Protein AF-A0A2E3W201-F1 (afdb_monomer)

Nearest PDB structures (foldseek):
  3zpm-assembly1_A  TM=4.489E-01  e=3.451E+00  Equus caballus

Foldseek 3Di:
DDDDDDPPPPPPPPPQDWDKDKDWDDKDKDADPPDQWWGIWMKTKIWMWTQTPVRFIWIWIKMKIKTFTPWLVCLLVDFDWFKFAAADWFWWDDPNDIDIHQPDWDQDQNDIGRRHHNDIDTPDNDPPRGDPQDPVGGQFQWWDFLDPPDPDPVRIDTCVVDRHPHRMTIDMDIPDTWDWDQDVVRNGIGIDDDHPPDGDDDD

Mean predicted aligned error: 10.44 Å

Radius of gyration: 22.63 Å; Cα contacts (8 Å, |Δi|>4): 389; chains: 1; bounding box: 80×33×63 Å

Secondary structure (DSSP, 8-state):
------------------EEEEEEEEEEEE--SS-SSEEEEEEEEEEEEEE-TTS-EEEEEEEEEEEEESSGGGGGG---B-EEEEE--EEEEETTEEEEE---EEEETTEEEESEEEEEEE--SSSS-BTT--TT-TTTT-EEESSTT---GGGEEETTT---SSSEEEEEE-PPPBEEEEEGGGTEEEEE-----------

Sequence (203 aa):
MKIILLATALASTYSLAGSVTSKLIKSESFKPTESEKLKEFKIKVSDYRVNLSDGKFNLGTKMHAIYETTSPEYLRDFVIVQYIKGCRFQYIEKHGQGLIAEGIVREFFDEIVPFKHTEWVIDSVDADPVYNSHEQDRHGLYRWNTVKDSTHHSTENYFYEETPPHNQLYIRDMPSTAFYEHYPELNGFYSSNTSLKNLRHVF

Structure (mmCIF, N/CA/C/O backbone):
data_AF-A0A2E3W201-F1
#
_entry.id   AF-A0A2E3W201-F1
#
loop_
_atom_site.group_PDB
_atom_site.id
_atom_site.type_symbol
_atom_site.label_atom_id
_atom_site.label_alt_id
_atom_site.label_comp_id
_atom_site.label_asym_id
_atom_site.label_entity_id
_atom_site.label_seq_id
_atom_site.pdbx_PDB_ins_code
_atom_site.Cartn_x
_atom_site.Cartn_y
_atom_site.Cartn_z
_atom_site.occupancy
_atom_site.B_iso_or_equiv
_atom_site.auth_seq_id
_atom_site.auth_comp_id
_atom_site.auth_asym_id
_atom_site.auth_atom_id
_atom_site.pdbx_PDB_model_num
ATOM 1 N N . MET A 1 1 ? 59.005 -17.635 30.766 1.00 42.12 1 MET A N 1
ATOM 2 C CA . MET A 1 1 ? 57.897 -16.664 30.878 1.00 42.12 1 MET A CA 1
ATOM 3 C C . MET A 1 1 ? 57.480 -16.281 29.461 1.00 42.12 1 MET A C 1
ATOM 5 O O . MET A 1 1 ? 58.260 -15.633 28.779 1.00 42.12 1 MET A O 1
ATOM 9 N N . LYS A 1 2 ? 56.357 -16.807 28.955 1.00 34.66 2 LYS A N 1
ATOM 10 C CA . LYS A 1 2 ? 55.877 -16.535 27.588 1.00 34.66 2 LYS A CA 1
ATOM 11 C C . LYS A 1 2 ? 54.888 -15.373 27.651 1.00 34.66 2 LYS A C 1
ATOM 13 O O . LYS A 1 2 ? 53.850 -15.502 28.287 1.00 34.66 2 LYS A O 1
ATOM 18 N N . ILE A 1 3 ? 55.240 -14.249 27.033 1.00 37.56 3 ILE A N 1
ATOM 19 C CA . ILE A 1 3 ? 54.357 -13.091 26.880 1.00 37.56 3 ILE A CA 1
ATOM 20 C C . ILE A 1 3 ? 53.447 -13.388 25.688 1.00 37.56 3 ILE A C 1
ATOM 22 O O . ILE A 1 3 ? 53.927 -13.562 24.571 1.00 37.56 3 ILE A O 1
ATOM 26 N N . ILE A 1 4 ? 52.144 -13.495 25.938 1.00 40.03 4 ILE A N 1
ATOM 27 C CA . ILE A 1 4 ? 51.129 -13.590 24.889 1.00 40.03 4 ILE A CA 1
ATOM 28 C C . ILE A 1 4 ? 50.718 -12.154 24.561 1.00 40.03 4 ILE A C 1
ATOM 30 O O . ILE A 1 4 ? 50.071 -11.494 25.371 1.00 40.03 4 ILE A O 1
ATOM 34 N N . LEU A 1 5 ? 51.133 -11.654 23.394 1.00 35.12 5 LEU A N 1
ATOM 35 C CA . LEU A 1 5 ? 50.601 -10.413 22.836 1.00 35.12 5 LEU A CA 1
ATOM 36 C C . LEU A 1 5 ? 49.199 -10.701 22.291 1.00 35.12 5 LEU A C 1
ATOM 38 O O . LEU A 1 5 ? 49.048 -11.413 21.298 1.00 35.12 5 LEU A O 1
ATOM 42 N N . LEU A 1 6 ? 48.176 -10.145 22.936 1.00 35.53 6 LEU A N 1
ATOM 43 C CA . LEU A 1 6 ? 46.824 -10.116 22.392 1.00 35.53 6 LEU A CA 1
ATOM 44 C C . LEU A 1 6 ? 46.755 -8.966 21.377 1.00 35.53 6 LEU A C 1
ATOM 46 O O . LEU A 1 6 ? 46.635 -7.801 21.748 1.00 35.53 6 LEU A O 1
ATOM 50 N N . ALA A 1 7 ? 46.880 -9.282 20.090 1.00 39.59 7 ALA A N 1
ATOM 51 C CA . ALA A 1 7 ? 46.572 -8.330 19.033 1.00 39.59 7 ALA A CA 1
ATOM 52 C C . ALA A 1 7 ? 45.046 -8.199 18.936 1.00 39.59 7 ALA A C 1
ATOM 54 O O . ALA A 1 7 ? 44.367 -9.068 18.389 1.00 39.59 7 ALA A O 1
ATOM 55 N N . THR A 1 8 ? 44.488 -7.125 19.490 1.00 40.28 8 THR A N 1
ATOM 56 C CA . THR A 1 8 ? 43.098 -6.742 19.235 1.00 40.28 8 THR A CA 1
ATOM 57 C C . THR A 1 8 ? 42.998 -6.225 17.806 1.00 40.28 8 THR A C 1
ATOM 59 O O . THR A 1 8 ? 43.334 -5.075 17.523 1.00 40.28 8 THR A O 1
ATOM 62 N N . ALA A 1 9 ? 42.557 -7.086 16.890 1.00 39.41 9 ALA A N 1
ATOM 63 C CA . ALA A 1 9 ? 42.112 -6.655 15.577 1.00 39.41 9 ALA A CA 1
ATOM 64 C C . ALA A 1 9 ? 40.855 -5.792 15.762 1.00 39.41 9 ALA A C 1
ATOM 66 O O . ALA A 1 9 ? 39.784 -6.297 16.098 1.00 39.41 9 ALA A O 1
ATOM 67 N N . LEU A 1 10 ? 40.993 -4.481 15.564 1.00 38.78 10 LEU A N 1
ATOM 68 C CA . LEU A 1 10 ? 39.866 -3.588 15.319 1.00 38.78 10 LEU A CA 1
ATOM 69 C C . LEU A 1 10 ? 39.239 -4.010 13.986 1.00 38.78 10 LEU A C 1
ATOM 71 O O . LEU A 1 10 ? 39.643 -3.550 12.919 1.00 38.78 10 LEU A O 1
ATOM 75 N N . ALA A 1 11 ? 38.275 -4.926 14.046 1.00 37.12 11 ALA A N 1
ATOM 76 C CA . ALA A 1 11 ? 37.363 -5.159 12.943 1.00 37.12 11 ALA A CA 1
ATOM 77 C C . ALA A 1 11 ? 36.530 -3.883 12.780 1.00 37.12 11 ALA A C 1
ATOM 79 O O . ALA A 1 11 ? 35.553 -3.664 13.493 1.00 37.12 11 ALA A O 1
ATOM 80 N N . SER A 1 12 ? 36.958 -3.005 11.873 1.00 36.97 12 SER A N 1
ATOM 81 C CA . SER A 1 12 ? 36.076 -1.981 11.332 1.00 36.97 12 SER A CA 1
ATOM 82 C C . SER A 1 12 ? 34.989 -2.722 10.566 1.00 36.97 12 SER A C 1
ATOM 84 O O . SER A 1 12 ? 35.192 -3.220 9.460 1.00 36.97 12 SER A O 1
ATOM 86 N N . THR A 1 13 ? 33.828 -2.863 11.193 1.00 36.59 13 THR A N 1
ATOM 87 C CA . THR A 1 13 ? 32.606 -3.183 10.476 1.00 36.59 13 THR A CA 1
ATOM 88 C C . THR A 1 13 ? 32.342 -1.998 9.556 1.00 36.59 13 THR A C 1
ATOM 90 O O . THR A 1 13 ? 31.789 -0.980 9.962 1.00 36.59 13 THR A O 1
ATOM 93 N N . TYR A 1 14 ? 32.799 -2.089 8.308 1.00 37.75 14 TYR A N 1
ATOM 94 C CA . TYR A 1 14 ? 32.285 -1.229 7.254 1.00 37.75 14 TYR A CA 1
ATOM 95 C C . TYR A 1 14 ? 30.792 -1.531 7.163 1.00 37.75 14 TYR A C 1
ATOM 97 O O . TYR A 1 14 ? 30.384 -2.536 6.581 1.00 37.75 14 TYR A O 1
ATOM 105 N N . SER A 1 15 ? 29.964 -0.703 7.801 1.00 42.78 15 SER A N 1
ATOM 106 C CA . SER A 1 15 ? 28.547 -0.722 7.503 1.00 42.78 15 SER A CA 1
ATOM 107 C C . SER A 1 15 ? 28.417 -0.224 6.066 1.00 42.78 15 SER A C 1
ATOM 109 O O . SER A 1 15 ? 28.654 0.938 5.745 1.00 42.78 15 SER A O 1
ATOM 111 N N . LEU A 1 16 ? 28.055 -1.140 5.175 1.00 46.53 16 LEU A N 1
ATOM 112 C CA . LEU A 1 16 ? 27.543 -0.870 3.831 1.00 46.53 16 LEU A CA 1
ATOM 113 C C . LEU A 1 16 ? 26.161 -0.189 3.921 1.00 46.53 16 LEU A C 1
ATOM 115 O O . LEU A 1 16 ? 25.209 -0.574 3.248 1.00 46.53 16 LEU A O 1
ATOM 119 N N . ALA A 1 17 ? 26.000 0.786 4.816 1.00 54.00 17 ALA A N 1
ATOM 120 C CA . ALA A 1 17 ? 24.732 1.453 5.036 1.00 54.00 17 ALA A CA 1
ATOM 121 C C . ALA A 1 17 ? 24.575 2.546 3.978 1.00 54.00 17 ALA A C 1
ATOM 123 O O . ALA A 1 17 ? 24.993 3.689 4.160 1.00 54.00 17 ALA A O 1
ATOM 124 N N . GLY A 1 18 ? 23.981 2.171 2.847 1.00 68.69 18 GLY A N 1
ATOM 125 C CA . GLY A 1 18 ? 23.416 3.140 1.921 1.00 68.69 18 GLY A CA 1
ATOM 126 C C . GLY A 1 18 ? 22.416 4.067 2.624 1.00 68.69 18 GLY A C 1
ATOM 127 O O . GLY A 1 18 ? 21.826 3.705 3.643 1.00 68.69 18 GLY A O 1
ATOM 128 N N . SER A 1 19 ? 22.214 5.276 2.102 1.00 82.81 19 SER A N 1
ATOM 129 C CA . SER A 1 19 ? 21.241 6.226 2.658 1.00 82.81 19 SER A CA 1
ATOM 130 C C . SER A 1 19 ? 19.969 6.258 1.821 1.00 82.81 19 SER A C 1
ATOM 132 O O . SER A 1 19 ? 20.024 6.173 0.596 1.00 82.81 19 SER A O 1
ATOM 134 N N . VAL A 1 20 ? 18.816 6.414 2.470 1.00 84.62 20 VAL A N 1
ATOM 135 C CA . VAL A 1 20 ? 17.536 6.596 1.780 1.00 84.62 20 VAL A CA 1
ATOM 136 C C . VAL A 1 20 ? 17.057 8.021 1.999 1.00 84.62 20 VAL A C 1
ATOM 138 O O . VAL A 1 20 ? 16.843 8.439 3.134 1.00 84.62 20 VAL A O 1
ATOM 141 N N . THR A 1 21 ? 16.857 8.768 0.917 1.00 87.44 21 THR A N 1
ATOM 142 C CA . THR A 1 21 ? 16.123 10.038 0.958 1.00 87.44 21 THR A CA 1
ATOM 143 C C . THR A 1 21 ? 14.740 9.833 0.363 1.00 87.44 21 THR A C 1
ATOM 145 O O . THR A 1 21 ? 14.581 9.066 -0.580 1.00 87.44 21 THR A O 1
ATOM 148 N N . SER A 1 22 ? 13.716 10.488 0.911 1.00 87.69 22 SER A N 1
ATOM 149 C CA . SER A 1 22 ? 12.352 10.402 0.383 1.00 87.69 22 SER A CA 1
ATOM 150 C C . SER A 1 22 ? 11.692 11.768 0.303 1.00 87.69 22 SER A C 1
ATOM 152 O O . SER A 1 22 ? 11.861 12.584 1.208 1.00 87.69 22 SER A O 1
ATOM 154 N N . LYS A 1 23 ? 10.897 11.986 -0.741 1.00 90.25 23 LYS A N 1
ATOM 155 C CA . LYS A 1 23 ? 10.126 13.203 -0.979 1.00 90.25 23 LYS A CA 1
ATOM 156 C C . LYS A 1 23 ? 8.671 12.830 -1.234 1.00 90.25 23 LYS A C 1
ATOM 158 O O . LYS A 1 23 ? 8.381 12.066 -2.149 1.00 90.25 23 LYS A O 1
ATOM 163 N N . LEU A 1 24 ? 7.758 13.395 -0.448 1.00 90.69 24 LEU A N 1
ATOM 164 C CA . LEU A 1 24 ? 6.324 13.292 -0.707 1.00 90.69 24 LEU A CA 1
ATOM 165 C C . LEU A 1 24 ? 6.003 13.994 -2.035 1.00 90.69 24 LEU A C 1
ATOM 167 O O . LEU A 1 24 ? 6.337 15.166 -2.206 1.00 90.69 24 LEU A O 1
ATOM 171 N N . ILE A 1 25 ? 5.368 13.277 -2.961 1.00 91.56 25 ILE A N 1
ATOM 172 C CA . ILE A 1 25 ? 4.980 13.806 -4.278 1.00 91.56 25 ILE A CA 1
ATOM 173 C C . ILE A 1 25 ? 3.471 13.984 -4.414 1.00 91.56 25 ILE A C 1
ATOM 175 O O . ILE A 1 25 ? 3.022 14.851 -5.157 1.00 91.56 25 ILE A O 1
ATOM 179 N N . LYS A 1 26 ? 2.683 13.188 -3.685 1.00 90.12 26 LYS A N 1
ATOM 180 C CA . LYS A 1 26 ? 1.224 13.230 -3.738 1.00 90.12 26 LYS A CA 1
ATOM 181 C C . LYS A 1 26 ? 0.639 12.892 -2.374 1.00 90.12 26 LYS A C 1
ATOM 183 O O . LYS A 1 26 ? 1.081 11.940 -1.734 1.00 90.12 26 LYS A O 1
ATOM 188 N N . SER A 1 27 ? -0.366 13.655 -1.957 1.00 93.62 27 SER A N 1
ATOM 189 C CA . SER A 1 27 ? -1.187 13.351 -0.789 1.00 93.62 27 SER A CA 1
ATOM 190 C C . SER A 1 27 ? -2.641 13.656 -1.113 1.00 93.62 27 SER A C 1
ATOM 192 O O . SER A 1 27 ? -2.974 14.803 -1.396 1.00 93.62 27 SER A O 1
ATOM 194 N N . GLU A 1 28 ? -3.495 12.644 -1.063 1.00 94.06 28 GLU A N 1
ATOM 195 C CA . GLU A 1 28 ? -4.940 12.780 -1.255 1.00 94.06 28 GLU A CA 1
ATOM 196 C C . GLU A 1 28 ? -5.668 12.239 -0.032 1.00 94.06 28 GLU A C 1
ATOM 198 O O . GLU A 1 28 ? -5.179 11.324 0.632 1.00 94.06 28 GLU A O 1
ATOM 203 N N . SER A 1 29 ? -6.822 12.828 0.270 1.00 94.81 29 SER A N 1
ATOM 204 C CA . SER A 1 29 ? -7.698 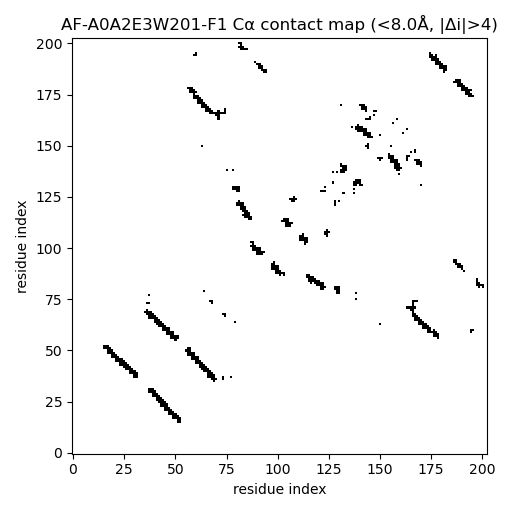12.370 1.337 1.00 94.81 29 SER A CA 1
ATOM 205 C C . SER A 1 29 ? -9.145 12.365 0.868 1.00 94.81 29 SER A C 1
ATOM 207 O O . SER A 1 29 ? -9.577 13.269 0.150 1.00 94.81 29 SER A O 1
ATOM 209 N N . PHE A 1 30 ? -9.880 11.350 1.298 1.00 92.94 30 PHE A N 1
ATOM 210 C CA . PHE A 1 30 ? -11.256 11.078 0.935 1.00 92.94 30 PHE A CA 1
ATOM 211 C C . PHE A 1 30 ? -12.040 10.798 2.209 1.00 92.94 30 PHE A C 1
ATOM 213 O O . PHE A 1 30 ? -11.645 9.967 3.023 1.00 92.94 30 PHE A O 1
ATOM 220 N N . LYS A 1 31 ? -13.168 11.482 2.381 1.00 93.56 31 LYS A N 1
ATOM 221 C CA . LYS A 1 31 ? -14.111 11.199 3.461 1.00 93.56 31 LYS A CA 1
ATOM 222 C C . LYS A 1 31 ? -15.351 10.575 2.835 1.00 93.56 31 LYS A C 1
ATOM 224 O O . LYS A 1 31 ? -15.911 11.199 1.931 1.00 93.56 31 LYS A O 1
ATOM 229 N N . PRO A 1 32 ? -15.747 9.362 3.241 1.00 89.69 32 PRO A N 1
ATOM 230 C CA . PRO A 1 32 ? -16.945 8.742 2.698 1.00 89.69 32 PRO A CA 1
ATOM 231 C C . PRO A 1 32 ? -18.172 9.564 3.100 1.00 89.69 32 PRO A C 1
ATOM 233 O O . PRO A 1 32 ? -18.258 10.068 4.218 1.00 89.69 32 PRO A O 1
ATOM 236 N N . THR A 1 33 ? -19.126 9.703 2.186 1.00 83.88 33 THR A N 1
ATOM 237 C CA . THR A 1 33 ? -20.396 10.396 2.451 1.00 83.88 33 THR A CA 1
ATOM 238 C C . THR A 1 33 ? -21.461 9.474 3.037 1.00 83.88 33 THR A C 1
ATOM 240 O O . THR A 1 33 ? -22.413 9.958 3.636 1.00 83.88 33 THR A O 1
ATOM 243 N N . GLU A 1 34 ? -21.301 8.160 2.875 1.00 87.25 34 GLU A N 1
ATOM 244 C CA . GLU A 1 34 ? -22.324 7.150 3.189 1.00 87.25 34 GLU A CA 1
ATOM 245 C C . GLU A 1 34 ? -21.905 6.186 4.312 1.00 87.25 34 GLU A C 1
ATOM 247 O O . GLU A 1 34 ? -22.621 5.237 4.615 1.00 87.25 34 GLU A O 1
ATOM 252 N N . SER A 1 35 ? -20.748 6.407 4.945 1.00 90.38 35 SER A N 1
ATOM 253 C CA . SER A 1 35 ? -20.263 5.555 6.034 1.00 90.38 35 SER A CA 1
ATOM 254 C C . SER A 1 35 ? -20.219 6.311 7.355 1.00 90.38 35 SER A C 1
ATOM 256 O O . SER A 1 35 ? -19.540 7.326 7.474 1.00 90.38 35 SER A O 1
ATOM 258 N N . GLU A 1 36 ? -20.883 5.766 8.373 1.00 93.12 36 GLU A N 1
ATOM 259 C CA . GLU A 1 36 ? -20.786 6.249 9.759 1.00 93.12 36 GLU A CA 1
ATOM 260 C C . GLU A 1 36 ? -19.572 5.662 10.504 1.00 93.12 36 GLU A C 1
ATOM 262 O O . GLU A 1 36 ? -19.220 6.109 11.597 1.00 93.12 36 GLU A O 1
ATOM 267 N N . LYS A 1 37 ? -18.921 4.647 9.920 1.00 96.75 37 LYS A N 1
ATOM 268 C CA . LYS A 1 37 ? -17.811 3.908 10.539 1.00 96.75 37 LYS A CA 1
ATOM 269 C C . LYS A 1 37 ? -16.449 4.258 9.951 1.00 96.75 37 LYS A C 1
ATOM 271 O O . LYS A 1 37 ? -15.465 4.256 10.684 1.00 96.75 37 LYS A O 1
ATOM 276 N N . LEU A 1 38 ? -16.365 4.562 8.656 1.00 96.94 38 LEU A N 1
ATOM 277 C CA . LEU A 1 38 ? -15.133 5.029 8.020 1.00 96.94 38 LEU A CA 1
ATOM 278 C C . LEU A 1 38 ? -15.079 6.553 8.102 1.00 96.94 38 LEU A C 1
ATOM 280 O O . LEU A 1 38 ? -15.969 7.246 7.625 1.00 96.94 38 LEU A O 1
ATOM 284 N N . LYS A 1 39 ? -14.019 7.084 8.702 1.00 96.38 39 LYS A N 1
ATOM 285 C CA . LYS A 1 39 ? -13.829 8.525 8.868 1.00 96.38 39 LYS A CA 1
ATOM 286 C C . LYS A 1 39 ? -13.078 9.127 7.690 1.00 96.38 39 LYS A C 1
ATOM 288 O O . LYS A 1 39 ? -13.410 10.223 7.238 1.00 96.38 39 LYS A O 1
ATOM 293 N N . GLU A 1 40 ? -12.031 8.449 7.230 1.00 96.25 40 GLU A N 1
ATOM 294 C CA . GLU A 1 40 ? -11.134 8.988 6.214 1.00 96.25 40 GLU A CA 1
ATOM 295 C C . GLU A 1 40 ? -10.309 7.884 5.548 1.00 96.25 40 GLU A C 1
ATOM 297 O O . GLU A 1 40 ? -9.857 6.955 6.211 1.00 96.25 40 GLU A O 1
ATOM 302 N N . PHE A 1 41 ? -10.053 8.026 4.252 1.00 95.88 41 PHE A N 1
ATOM 303 C CA . PHE A 1 41 ? -9.071 7.257 3.501 1.00 95.88 41 PHE A CA 1
ATOM 304 C C . PHE A 1 41 ? -8.043 8.216 2.897 1.00 95.88 41 PHE A C 1
ATOM 306 O O . PHE A 1 41 ? -8.411 9.189 2.242 1.00 95.88 41 PHE A O 1
ATOM 313 N N . LYS A 1 42 ? -6.753 7.967 3.115 1.00 95.75 42 LYS A N 1
ATOM 314 C CA . LYS A 1 42 ? -5.642 8.798 2.642 1.00 95.75 42 LYS A CA 1
ATOM 315 C C . LYS A 1 42 ? -4.692 7.983 1.793 1.00 95.75 42 LYS A C 1
ATOM 317 O O . LYS A 1 42 ? -4.386 6.838 2.109 1.00 95.75 42 LYS A O 1
ATOM 322 N N . ILE A 1 43 ? -4.115 8.639 0.798 1.00 93.88 43 ILE A N 1
ATOM 323 C CA . ILE A 1 43 ? -3.010 8.093 0.017 1.00 93.88 43 ILE A CA 1
ATOM 324 C C . ILE A 1 43 ? -1.853 9.057 0.082 1.00 93.88 43 ILE A C 1
ATOM 326 O O . ILE A 1 43 ? -2.009 10.237 -0.227 1.00 93.88 43 ILE A O 1
ATOM 330 N N . LYS A 1 44 ? -0.679 8.540 0.425 1.00 93.69 44 LYS A N 1
ATOM 331 C CA . LYS A 1 44 ? 0.581 9.277 0.387 1.00 93.69 44 LYS A CA 1
ATOM 332 C C . LYS A 1 44 ? 1.530 8.565 -0.564 1.00 93.69 44 LYS A C 1
ATOM 334 O O . LYS A 1 44 ? 1.967 7.456 -0.271 1.00 93.69 44 LYS A O 1
ATOM 339 N N . VAL A 1 45 ? 1.882 9.211 -1.670 1.00 90.88 45 VAL A N 1
ATOM 340 C CA . VAL A 1 45 ? 2.891 8.712 -2.612 1.00 90.88 45 VAL A CA 1
ATOM 341 C C . VAL A 1 45 ? 4.164 9.520 -2.430 1.00 90.88 45 VAL A C 1
ATOM 343 O O . VAL A 1 45 ? 4.132 10.752 -2.399 1.00 90.88 45 VAL A O 1
ATOM 346 N N . SER A 1 46 ? 5.287 8.832 -2.275 1.00 89.88 46 SER A N 1
ATOM 347 C CA . SER A 1 46 ? 6.604 9.445 -2.126 1.00 89.88 46 SER A CA 1
ATOM 348 C C . SER A 1 46 ? 7.591 8.799 -3.079 1.00 89.88 46 SER A C 1
ATOM 350 O O . SER A 1 46 ? 7.662 7.574 -3.139 1.00 89.88 46 SER A O 1
ATOM 352 N N . ASP A 1 47 ? 8.411 9.607 -3.732 1.00 88.31 47 ASP A N 1
ATOM 353 C CA . ASP A 1 47 ? 9.604 9.095 -4.394 1.00 88.31 47 ASP A CA 1
ATOM 354 C C . ASP A 1 47 ? 10.726 8.962 -3.369 1.00 88.31 47 ASP A C 1
ATOM 356 O O . ASP A 1 47 ? 10.838 9.763 -2.435 1.00 88.31 47 ASP A O 1
ATOM 360 N N . TYR A 1 48 ? 11.555 7.938 -3.519 1.00 85.62 48 TYR A N 1
ATOM 361 C CA . TYR A 1 48 ? 12.727 7.725 -2.692 1.00 85.62 48 TYR A CA 1
ATOM 362 C C . TYR A 1 48 ? 13.954 7.397 -3.533 1.00 85.62 48 TYR A C 1
ATOM 364 O O . TYR A 1 48 ? 13.866 6.808 -4.608 1.00 85.62 48 TYR A O 1
ATOM 372 N N . ARG A 1 49 ? 15.117 7.793 -3.026 1.00 86.12 49 ARG A N 1
ATOM 373 C CA . ARG A 1 49 ? 16.420 7.503 -3.607 1.00 86.12 49 ARG A CA 1
ATOM 374 C C . ARG A 1 49 ? 17.233 6.711 -2.601 1.00 86.12 49 ARG A C 1
ATOM 376 O O . ARG A 1 49 ? 17.480 7.196 -1.499 1.00 86.12 49 ARG A O 1
ATOM 383 N N . VAL A 1 50 ? 17.653 5.516 -2.997 1.00 85.44 50 VAL A N 1
ATOM 384 C CA . VAL A 1 50 ? 18.602 4.690 -2.246 1.00 85.44 50 VAL A CA 1
ATOM 385 C C . VAL A 1 50 ? 19.988 4.979 -2.798 1.00 85.44 50 VAL A C 1
ATOM 387 O O . VAL A 1 50 ? 20.251 4.685 -3.959 1.00 85.44 50 VAL A O 1
ATOM 390 N N . ASN A 1 51 ? 20.861 5.578 -1.998 1.00 85.00 51 ASN A N 1
ATOM 391 C CA . ASN A 1 51 ? 22.260 5.799 -2.346 1.00 85.00 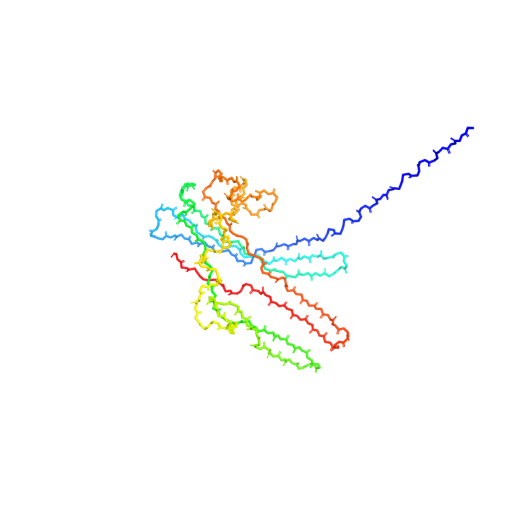51 ASN A CA 1
ATOM 392 C C . ASN A 1 51 ? 23.072 4.588 -1.901 1.00 85.00 51 ASN A C 1
ATOM 394 O O . ASN A 1 51 ? 23.066 4.259 -0.717 1.00 85.00 51 ASN A O 1
ATOM 398 N N . LEU A 1 52 ? 23.759 3.943 -2.836 1.00 83.12 52 LEU A N 1
ATOM 399 C CA . LEU A 1 52 ? 24.651 2.821 -2.575 1.00 83.12 52 LEU A CA 1
ATOM 400 C C . LEU A 1 52 ? 26.066 3.335 -2.276 1.00 83.12 52 LEU A C 1
ATOM 402 O O . LEU A 1 52 ? 26.437 4.453 -2.636 1.00 83.12 52 LEU A O 1
ATOM 406 N N . SER A 1 53 ? 26.867 2.518 -1.597 1.00 79.94 53 SER A N 1
ATOM 407 C CA . SER A 1 53 ? 28.217 2.893 -1.154 1.00 79.94 53 SER A CA 1
ATOM 408 C C . SER A 1 53 ? 29.211 3.119 -2.298 1.00 79.94 53 SER A C 1
ATOM 410 O O . SER A 1 53 ? 30.227 3.773 -2.096 1.00 79.94 53 SER A O 1
ATOM 412 N N . ASP A 1 54 ? 28.939 2.583 -3.490 1.00 81.19 54 ASP A N 1
ATOM 413 C CA . ASP A 1 54 ? 29.767 2.720 -4.695 1.00 81.19 54 ASP A CA 1
ATOM 414 C C . ASP A 1 54 ? 29.407 3.961 -5.538 1.00 81.19 54 ASP A C 1
ATOM 416 O O . ASP A 1 54 ? 29.858 4.099 -6.673 1.00 81.19 54 ASP A O 1
ATOM 420 N N . GLY A 1 55 ? 28.589 4.871 -4.994 1.00 77.12 55 GLY A N 1
ATOM 421 C CA . GLY A 1 55 ? 28.129 6.081 -5.678 1.00 77.12 55 GLY A CA 1
ATOM 422 C C . GLY A 1 55 ? 26.950 5.852 -6.626 1.00 77.12 55 GLY A C 1
ATOM 423 O O . GLY A 1 55 ? 26.405 6.823 -7.161 1.00 77.12 55 GLY A O 1
ATOM 424 N N . LYS A 1 56 ? 26.508 4.602 -6.812 1.00 79.88 56 LYS A N 1
ATOM 425 C CA . LYS A 1 56 ? 25.281 4.296 -7.551 1.00 79.88 56 LYS A CA 1
ATOM 426 C C . LYS A 1 56 ? 24.048 4.652 -6.730 1.00 79.88 56 LYS A C 1
ATOM 428 O O . LYS A 1 56 ? 24.102 4.849 -5.514 1.00 79.88 56 LYS A O 1
ATOM 433 N N . PHE A 1 57 ? 22.907 4.737 -7.403 1.00 80.12 57 PHE A N 1
ATOM 434 C CA . PHE A 1 57 ? 21.637 4.964 -6.734 1.00 80.12 57 PHE A CA 1
ATOM 435 C C . PHE A 1 57 ? 20.486 4.270 -7.449 1.00 80.12 57 PHE A C 1
ATOM 437 O O . PHE A 1 57 ? 20.492 4.138 -8.670 1.00 80.12 57 PHE A O 1
ATOM 444 N N . ASN A 1 58 ? 19.470 3.915 -6.669 1.00 79.50 58 ASN A N 1
ATOM 445 C CA . ASN A 1 58 ? 18.191 3.425 -7.165 1.00 79.50 58 ASN A CA 1
ATOM 446 C C . ASN A 1 58 ? 17.105 4.451 -6.859 1.00 79.50 58 ASN A C 1
ATOM 448 O O . ASN A 1 58 ? 17.093 5.045 -5.776 1.00 79.50 58 ASN A O 1
ATOM 452 N N . LEU A 1 59 ? 16.187 4.648 -7.801 1.00 81.62 59 LEU A N 1
ATOM 453 C CA . LEU A 1 59 ? 14.999 5.473 -7.601 1.00 81.62 59 LEU A CA 1
ATOM 454 C C . LEU A 1 59 ? 13.805 4.555 -7.407 1.00 81.62 59 LEU A C 1
ATOM 456 O O . LEU A 1 59 ? 13.618 3.617 -8.166 1.00 81.62 59 LEU A O 1
ATOM 460 N N . GLY A 1 60 ? 12.978 4.814 -6.413 1.00 82.25 60 GLY A N 1
ATOM 461 C CA . GLY A 1 60 ? 11.739 4.079 -6.222 1.00 82.25 60 GLY A CA 1
ATOM 462 C C . GLY A 1 60 ? 10.597 5.012 -5.897 1.00 82.25 60 GLY A C 1
ATOM 463 O O . GLY A 1 60 ? 10.797 6.164 -5.517 1.00 82.25 60 GLY A O 1
ATOM 464 N N . THR A 1 61 ? 9.393 4.480 -6.013 1.00 84.31 61 THR A N 1
ATOM 465 C CA . THR A 1 61 ? 8.179 5.136 -5.548 1.00 84.31 61 THR A CA 1
ATOM 466 C C . THR A 1 61 ? 7.571 4.239 -4.485 1.00 84.31 61 THR A C 1
ATOM 468 O O . THR A 1 61 ? 7.536 3.023 -4.637 1.00 84.31 61 THR A O 1
ATOM 471 N N . LYS A 1 62 ? 7.117 4.831 -3.386 1.00 87.06 62 LYS A N 1
ATOM 472 C CA . LYS A 1 62 ? 6.366 4.139 -2.342 1.00 87.06 62 LYS A CA 1
ATOM 473 C C . LYS A 1 62 ? 5.009 4.789 -2.155 1.00 87.06 62 LYS A C 1
ATOM 475 O O . LYS A 1 62 ? 4.884 6.012 -2.256 1.00 87.06 62 LYS A O 1
ATOM 480 N N . MET A 1 63 ? 4.019 3.984 -1.818 1.00 91.81 63 MET A N 1
ATOM 481 C CA . MET A 1 63 ? 2.663 4.414 -1.529 1.00 91.81 63 MET A CA 1
ATOM 482 C C . MET A 1 63 ? 2.249 3.909 -0.152 1.00 91.81 63 MET A C 1
ATOM 484 O O . MET A 1 63 ? 2.543 2.776 0.219 1.00 91.81 63 MET A O 1
ATOM 488 N N . HIS A 1 64 ? 1.595 4.776 0.613 1.00 94.12 64 HIS A N 1
ATOM 489 C CA . HIS A 1 64 ? 0.848 4.382 1.798 1.00 94.12 64 HIS A CA 1
ATOM 490 C C . HIS A 1 64 ? -0.622 4.661 1.545 1.00 94.12 64 HIS A C 1
ATOM 492 O O . HIS A 1 64 ? -0.975 5.814 1.284 1.00 94.12 64 HIS A O 1
ATOM 498 N N . ALA A 1 65 ? -1.451 3.628 1.643 1.00 95.44 65 ALA A N 1
ATOM 499 C CA . ALA A 1 65 ? -2.897 3.761 1.675 1.00 95.44 65 ALA A CA 1
ATOM 500 C C . ALA A 1 65 ? -3.331 3.522 3.115 1.00 95.44 65 ALA A C 1
ATOM 502 O O . ALA A 1 65 ? -3.006 2.495 3.706 1.00 95.44 65 ALA A O 1
ATOM 503 N N . ILE A 1 66 ? -3.979 4.524 3.691 1.00 96.62 66 ILE A N 1
ATOM 504 C CA . ILE A 1 66 ? -4.253 4.642 5.119 1.00 96.62 66 ILE A CA 1
ATOM 505 C C . ILE A 1 66 ? -5.756 4.824 5.255 1.00 96.62 66 ILE A C 1
ATOM 507 O O . ILE A 1 66 ? -6.306 5.705 4.600 1.00 96.62 66 ILE A O 1
ATOM 511 N N . TYR A 1 67 ? -6.417 4.065 6.119 1.00 96.88 67 TYR A N 1
ATOM 512 C CA . TYR A 1 67 ? -7.790 4.372 6.506 1.00 96.88 67 TYR A CA 1
ATOM 513 C C . TYR A 1 67 ? -7.894 4.586 8.006 1.00 96.88 67 TYR A C 1
ATOM 515 O O . TYR A 1 67 ? -7.194 3.959 8.800 1.00 96.88 67 TYR A O 1
ATOM 523 N N . GLU A 1 68 ? -8.770 5.508 8.379 1.00 97.38 68 GLU A N 1
ATOM 524 C CA . GLU A 1 68 ? -9.143 5.790 9.752 1.00 97.38 68 GLU A CA 1
ATOM 525 C C . GLU A 1 68 ? -10.641 5.541 9.910 1.00 97.38 68 GLU A C 1
ATOM 527 O O . GLU A 1 68 ? -11.450 6.066 9.142 1.00 97.38 68 GLU A O 1
ATOM 532 N N . THR A 1 69 ? -11.018 4.759 10.912 1.00 97.50 69 THR A N 1
ATOM 533 C CA . THR A 1 69 ? -12.414 4.504 11.280 1.00 97.50 69 THR A CA 1
ATOM 534 C C . THR A 1 69 ? -12.872 5.463 12.375 1.00 97.50 69 THR A C 1
ATOM 536 O O . THR A 1 69 ? -12.105 6.293 12.847 1.00 97.50 69 THR A O 1
ATOM 539 N N . THR A 1 70 ? -14.125 5.414 12.809 1.00 96.88 70 THR A N 1
ATOM 540 C CA . THR A 1 70 ? -14.588 6.194 13.968 1.00 96.88 70 THR A CA 1
ATOM 541 C C . THR A 1 70 ? -14.154 5.577 15.297 1.00 96.88 70 THR A C 1
ATOM 543 O O . THR A 1 70 ? -14.056 6.302 16.284 1.00 96.88 70 THR A O 1
ATOM 546 N N . SER A 1 71 ? -13.820 4.282 15.308 1.00 95.88 71 SER A N 1
ATOM 547 C CA . SER A 1 71 ? -13.349 3.552 16.488 1.00 95.88 71 SER A CA 1
ATOM 548 C C . SER A 1 71 ? -12.532 2.299 16.109 1.00 95.88 71 SER A C 1
ATOM 550 O O . SER A 1 71 ? -12.758 1.758 15.016 1.00 95.88 71 SER A O 1
ATOM 552 N N . PRO A 1 72 ? -11.576 1.828 16.944 1.00 94.56 72 PRO A N 1
ATOM 553 C CA . PRO A 1 72 ? -10.712 0.686 16.620 1.00 94.56 72 PRO A CA 1
ATOM 554 C C . PRO A 1 72 ? -11.453 -0.619 16.295 1.00 94.56 72 PRO A C 1
ATOM 556 O O . PRO A 1 72 ? -10.986 -1.388 15.458 1.00 94.56 72 PRO A O 1
ATOM 559 N N . GLU A 1 73 ? -12.624 -0.870 16.881 1.00 94.69 73 GLU A N 1
ATOM 560 C CA . GLU A 1 73 ? -13.421 -2.072 16.604 1.00 94.69 73 GLU A CA 1
ATOM 561 C C . GLU A 1 73 ? -13.908 -2.160 15.151 1.00 94.69 73 GLU A C 1
ATOM 563 O O . GLU A 1 73 ? -14.093 -3.258 14.634 1.00 94.69 73 GLU A O 1
ATOM 568 N N . TYR A 1 74 ? -14.046 -1.024 14.461 1.00 96.56 74 TYR A N 1
ATOM 569 C CA . TYR A 1 74 ? -14.473 -0.985 13.060 1.00 96.56 74 TYR A CA 1
ATOM 570 C C . TYR A 1 74 ? -13.325 -1.204 12.073 1.00 96.56 74 TYR A C 1
ATOM 572 O O . TYR A 1 74 ? -13.557 -1.223 10.867 1.00 96.56 74 TYR A O 1
ATOM 580 N N . LEU A 1 75 ? -12.080 -1.360 12.537 1.00 95.81 75 LEU A N 1
ATOM 581 C CA . LEU A 1 75 ? -10.928 -1.527 11.646 1.00 95.81 75 LEU A CA 1
ATOM 582 C C . LEU A 1 75 ? -11.068 -2.736 10.715 1.00 95.81 75 LEU A C 1
ATOM 584 O O . LEU A 1 75 ? -10.615 -2.671 9.575 1.00 95.81 75 LEU A O 1
ATOM 588 N N . ARG A 1 76 ? -11.729 -3.806 11.172 1.00 95.12 76 ARG A N 1
ATOM 589 C CA . ARG A 1 76 ? -11.976 -5.015 10.371 1.00 95.12 76 ARG A CA 1
ATOM 590 C C . ARG A 1 76 ? -13.152 -4.894 9.400 1.00 95.12 76 ARG A C 1
ATOM 592 O O . ARG A 1 76 ? -13.285 -5.738 8.519 1.00 95.12 76 ARG A O 1
ATOM 599 N N . ASP A 1 77 ? -13.957 -3.838 9.503 1.00 95.56 77 ASP A N 1
ATOM 600 C CA . ASP A 1 77 ? -15.113 -3.625 8.623 1.00 95.56 77 ASP A CA 1
ATOM 601 C C . ASP A 1 77 ? -14.706 -3.078 7.243 1.00 95.56 77 ASP A C 1
ATOM 603 O O . AS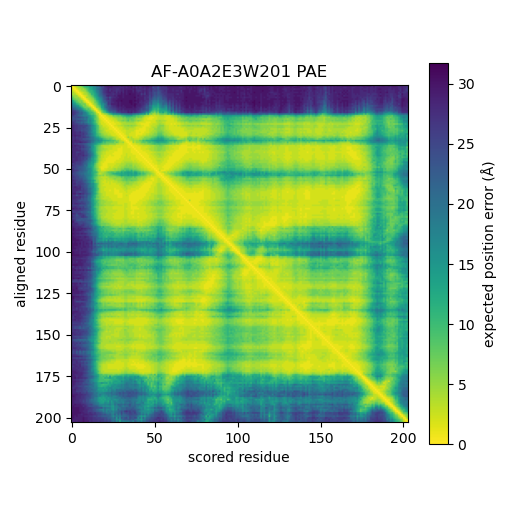P A 1 77 ? -15.507 -3.104 6.312 1.00 95.56 77 ASP A O 1
ATOM 607 N N . PHE A 1 78 ? -13.468 -2.591 7.098 1.00 95.31 78 PHE A N 1
ATOM 608 C CA . PHE A 1 78 ? -12.962 -1.973 5.870 1.00 95.31 78 PHE A CA 1
ATOM 609 C C . PHE A 1 78 ? -11.697 -2.658 5.388 1.00 95.31 78 PHE A C 1
ATOM 611 O O . PHE A 1 78 ? -10.848 -3.042 6.187 1.00 95.31 78 PHE A O 1
ATOM 618 N N . VAL A 1 79 ? -11.554 -2.773 4.073 1.00 95.19 79 VAL A N 1
ATOM 619 C CA . VAL A 1 79 ? -10.377 -3.343 3.417 1.00 95.19 79 VAL A CA 1
ATOM 620 C C . VAL A 1 79 ? -9.943 -2.460 2.255 1.00 95.19 79 VAL A C 1
ATOM 622 O O . VAL A 1 79 ? -10.711 -1.642 1.754 1.00 95.19 79 VAL A O 1
ATOM 625 N N . ILE A 1 80 ? -8.703 -2.635 1.818 1.00 94.81 80 ILE A N 1
ATOM 626 C CA . ILE A 1 80 ? -8.132 -1.958 0.658 1.00 94.81 80 ILE A CA 1
ATOM 627 C C . ILE A 1 80 ? -8.035 -2.968 -0.482 1.00 94.81 80 ILE A C 1
ATOM 629 O O . ILE A 1 80 ? -7.389 -4.005 -0.343 1.00 94.81 80 ILE A O 1
ATOM 633 N N . VAL A 1 81 ? -8.652 -2.636 -1.614 1.00 93.12 81 VAL A N 1
ATOM 634 C CA . VAL A 1 81 ? -8.580 -3.404 -2.862 1.00 93.12 81 VAL A CA 1
ATOM 635 C C . VAL A 1 81 ? -7.823 -2.584 -3.901 1.00 93.12 81 VAL A C 1
ATOM 637 O O . VAL A 1 81 ? -8.062 -1.382 -4.057 1.00 93.12 81 VAL A O 1
ATOM 640 N N . GLN A 1 82 ? -6.895 -3.226 -4.608 1.00 89.75 82 GLN A N 1
ATOM 641 C CA . GLN A 1 82 ? -6.150 -2.599 -5.693 1.00 89.75 82 GLN A CA 1
ATOM 642 C C . GLN A 1 82 ? -6.892 -2.774 -7.018 1.00 89.75 82 GLN A C 1
ATOM 644 O O . GLN A 1 82 ? -7.367 -3.860 -7.337 1.00 89.75 82 GLN A O 1
ATOM 649 N N . TYR A 1 83 ? -6.945 -1.701 -7.807 1.00 89.38 83 TYR A N 1
ATOM 650 C CA . TYR A 1 83 ? -7.436 -1.731 -9.181 1.00 89.38 83 TYR A CA 1
ATOM 651 C C . TYR A 1 83 ? -6.360 -1.230 -10.139 1.00 89.38 83 TYR A C 1
ATOM 653 O O . TYR A 1 83 ? -5.657 -0.262 -9.837 1.00 89.38 83 TYR A O 1
ATOM 661 N N . ILE A 1 84 ? -6.287 -1.835 -11.324 1.00 86.50 84 ILE A N 1
ATOM 662 C CA . ILE A 1 84 ? -5.341 -1.477 -12.379 1.00 86.50 84 ILE A CA 1
ATOM 663 C C . ILE A 1 84 ? -6.046 -1.248 -13.717 1.00 86.50 84 ILE A C 1
ATOM 665 O O . ILE A 1 84 ? -6.996 -1.937 -14.077 1.00 86.50 84 ILE A O 1
ATOM 669 N N . LYS A 1 85 ? -5.559 -0.252 -14.460 1.00 85.81 85 LYS A N 1
ATOM 670 C CA . LYS A 1 85 ? -5.887 0.039 -15.860 1.00 85.81 85 LYS A CA 1
ATOM 671 C C . LYS A 1 85 ? -4.609 0.531 -16.530 1.00 85.81 85 LYS A C 1
ATOM 673 O O . LYS A 1 85 ? -3.901 1.359 -15.963 1.00 85.81 85 LYS A O 1
ATOM 678 N N . GLY A 1 86 ? -4.293 0.027 -17.714 1.00 84.94 86 GLY A N 1
ATOM 679 C CA . GLY A 1 86 ? -3.074 0.353 -18.456 1.00 84.94 86 GLY A CA 1
ATOM 680 C C . GLY A 1 86 ? -2.312 -0.884 -18.918 1.00 84.94 86 GLY A C 1
ATOM 681 O O . GLY A 1 86 ? -2.825 -1.997 -18.880 1.00 84.94 86 GLY A O 1
ATOM 682 N N . CYS A 1 87 ? -1.080 -0.692 -19.382 1.00 80.12 87 CYS A N 1
ATOM 683 C CA . CYS A 1 87 ? -0.224 -1.780 -19.845 1.00 80.12 87 CYS A CA 1
ATOM 684 C C . CYS A 1 87 ? 1.199 -1.653 -19.305 1.00 80.12 87 CYS A C 1
ATOM 686 O O . CYS A 1 87 ? 1.634 -0.556 -18.945 1.00 80.12 87 CYS A O 1
ATOM 688 N N . ARG A 1 88 ? 1.922 -2.775 -19.267 1.00 77.31 88 ARG A N 1
ATOM 689 C CA . ARG A 1 88 ? 3.361 -2.800 -19.000 1.00 77.31 88 ARG A CA 1
ATOM 690 C C . ARG A 1 88 ? 4.104 -3.028 -20.314 1.00 77.31 88 ARG A C 1
ATOM 692 O O . ARG A 1 88 ? 3.829 -3.989 -21.023 1.00 77.31 88 ARG A O 1
ATOM 699 N N . PHE A 1 89 ? 5.059 -2.157 -20.615 1.00 72.50 89 PHE A N 1
ATOM 700 C CA . PHE A 1 89 ? 5.925 -2.264 -21.787 1.00 72.50 89 PHE A CA 1
ATOM 701 C C . PHE A 1 89 ? 7.392 -2.146 -21.371 1.00 72.50 89 PHE A C 1
ATOM 703 O O . PHE A 1 89 ? 7.713 -1.566 -20.332 1.00 72.50 89 PHE A O 1
ATOM 710 N N . GLN A 1 90 ? 8.285 -2.702 -22.182 1.00 71.31 90 GLN A N 1
ATOM 711 C CA . GLN A 1 90 ? 9.729 -2.507 -22.066 1.00 71.31 90 GLN A CA 1
ATOM 712 C C . GLN A 1 90 ? 10.211 -1.625 -23.211 1.00 71.31 90 GLN A C 1
ATOM 714 O O . GLN A 1 90 ? 9.757 -1.785 -24.338 1.00 71.31 90 GLN A O 1
ATOM 719 N N . TYR A 1 91 ? 11.136 -0.712 -22.927 1.00 70.25 91 TYR A N 1
ATOM 720 C CA . TYR A 1 91 ? 11.858 0.035 -23.951 1.00 70.25 91 TYR A CA 1
ATOM 721 C C . TYR A 1 91 ? 13.301 -0.463 -23.995 1.00 70.25 91 TYR A C 1
ATOM 723 O O . TYR A 1 91 ? 13.981 -0.484 -22.970 1.00 70.25 91 TYR A O 1
ATOM 731 N N . ILE A 1 92 ? 13.751 -0.879 -25.174 1.00 72.19 92 ILE A N 1
ATOM 732 C CA . ILE A 1 92 ? 15.103 -1.374 -25.423 1.00 72.19 92 ILE A CA 1
ATOM 733 C C . ILE A 1 92 ? 15.739 -0.449 -26.451 1.00 72.19 92 ILE A C 1
ATOM 735 O O . ILE A 1 92 ? 15.232 -0.329 -27.563 1.00 72.19 92 ILE A O 1
ATOM 739 N N . GLU A 1 93 ? 16.854 0.186 -26.104 1.00 75.50 93 GLU A N 1
ATOM 740 C CA . GLU A 1 93 ? 17.625 0.989 -27.051 1.00 75.50 93 GLU A CA 1
ATOM 741 C C . GLU A 1 93 ? 18.838 0.208 -27.550 1.00 75.50 93 GLU A C 1
ATOM 743 O O . GLU A 1 93 ? 19.654 -0.269 -26.760 1.00 75.50 93 GLU A O 1
ATOM 748 N N . LYS A 1 94 ? 18.974 0.091 -28.874 1.00 74.56 94 LYS A N 1
ATOM 749 C CA . LYS A 1 94 ? 20.131 -0.535 -29.517 1.00 74.56 94 LYS A CA 1
ATOM 750 C C . LYS A 1 94 ? 20.601 0.329 -30.681 1.00 74.56 94 LYS A C 1
ATOM 752 O O . LYS A 1 94 ? 19.828 0.628 -31.586 1.00 74.56 94 LYS A O 1
ATOM 757 N N . HIS A 1 95 ? 21.875 0.721 -30.665 1.00 75.50 95 HIS A N 1
ATOM 758 C CA . HIS A 1 95 ? 22.487 1.571 -31.699 1.00 75.50 95 HIS A CA 1
ATOM 759 C C . HIS A 1 95 ? 21.729 2.895 -31.959 1.00 75.50 95 HIS A C 1
ATOM 761 O O . HIS A 1 95 ? 21.611 3.328 -33.104 1.00 75.50 95 HIS A O 1
ATOM 767 N N . GLY A 1 96 ? 21.181 3.524 -30.912 1.00 73.81 96 GLY A N 1
ATOM 768 C CA . GLY A 1 96 ? 20.414 4.773 -31.024 1.00 73.81 96 GLY A CA 1
ATOM 769 C C . GLY A 1 96 ? 18.999 4.614 -31.595 1.00 73.81 96 GLY A C 1
ATOM 770 O O . GLY A 1 96 ? 18.339 5.613 -31.873 1.00 73.81 96 GLY A O 1
ATOM 771 N N . GLN A 1 97 ? 18.521 3.378 -31.782 1.00 70.88 97 GLN A N 1
ATOM 772 C CA . GLN A 1 97 ? 17.134 3.082 -32.137 1.00 70.88 97 GLN A CA 1
ATOM 773 C C . GLN A 1 97 ? 16.419 2.420 -30.961 1.00 70.88 97 GLN A C 1
ATOM 775 O O . GLN A 1 97 ? 16.889 1.427 -30.402 1.00 70.88 97 GLN A O 1
ATOM 780 N N . GLY A 1 98 ? 15.272 2.985 -30.598 1.00 78.50 98 GLY A N 1
ATOM 781 C CA . GLY A 1 98 ? 14.398 2.470 -29.556 1.00 78.50 98 GLY A CA 1
ATOM 782 C C . GLY A 1 98 ? 13.396 1.446 -30.075 1.00 78.50 98 GLY A C 1
ATOM 783 O O . GLY A 1 98 ? 12.780 1.650 -31.119 1.00 78.50 98 GLY A O 1
ATOM 784 N N . LEU A 1 99 ? 13.185 0.379 -29.312 1.00 76.62 99 LEU A N 1
ATOM 785 C CA . LEU A 1 99 ? 12.153 -0.628 -29.532 1.00 76.62 99 LEU A CA 1
ATOM 786 C C . LEU A 1 99 ? 11.260 -0.725 -28.295 1.00 76.62 99 LEU A C 1
ATOM 788 O O . LEU A 1 99 ? 11.756 -0.922 -27.187 1.00 76.62 99 LEU A O 1
ATOM 792 N N . ILE A 1 100 ? 9.942 -0.646 -28.489 1.00 73.81 100 ILE A N 1
ATOM 793 C CA . ILE A 1 100 ? 8.960 -0.986 -27.455 1.00 73.81 100 ILE A CA 1
ATOM 794 C C . ILE A 1 100 ? 8.617 -2.472 -27.594 1.00 73.81 100 ILE A C 1
ATOM 796 O O . ILE A 1 100 ? 8.136 -2.903 -28.640 1.00 73.81 100 ILE A O 1
ATOM 800 N N . ALA A 1 101 ? 8.857 -3.252 -26.545 1.00 70.12 101 ALA A N 1
ATOM 801 C CA . ALA A 1 101 ? 8.451 -4.647 -26.448 1.00 70.12 101 ALA A CA 1
ATOM 802 C C . ALA A 1 101 ? 7.204 -4.771 -25.555 1.00 70.12 101 ALA A C 1
ATOM 804 O O . ALA A 1 101 ? 7.236 -4.434 -24.369 1.00 70.12 101 ALA A O 1
ATOM 805 N N . GLU A 1 102 ? 6.108 -5.279 -26.126 1.00 67.31 102 GLU A N 1
ATOM 806 C CA . GLU A 1 102 ? 4.810 -5.494 -25.456 1.00 67.31 102 GLU A CA 1
ATOM 807 C C . GLU A 1 102 ? 4.593 -6.966 -25.030 1.00 67.31 102 GLU A C 1
ATOM 809 O O . GLU A 1 102 ? 3.467 -7.442 -24.943 1.00 67.31 102 GLU A O 1
ATOM 814 N N . GLY A 1 103 ? 5.669 -7.721 -24.779 1.00 66.94 103 GLY A N 1
ATOM 815 C CA . GLY A 1 103 ? 5.617 -9.169 -24.512 1.00 66.94 103 GLY A CA 1
ATOM 816 C C . GLY A 1 103 ? 5.386 -9.572 -23.052 1.00 66.94 103 GLY A C 1
ATOM 817 O O . GLY A 1 103 ? 5.645 -10.717 -22.692 1.00 66.94 103 GLY A O 1
ATOM 818 N N . ILE A 1 104 ? 4.974 -8.645 -22.186 1.00 78.81 104 ILE A N 1
ATOM 819 C CA . ILE A 1 104 ? 4.830 -8.938 -20.759 1.00 78.81 104 ILE A CA 1
ATOM 820 C C . ILE A 1 104 ? 3.453 -9.536 -20.509 1.00 78.81 104 ILE A C 1
ATOM 822 O O . ILE A 1 104 ? 2.434 -8.890 -20.742 1.00 78.81 104 ILE A O 1
ATOM 826 N N . VAL A 1 105 ? 3.444 -10.757 -19.991 1.00 85.88 105 VAL A N 1
ATOM 827 C CA . VAL A 1 105 ? 2.247 -11.442 -19.505 1.00 85.88 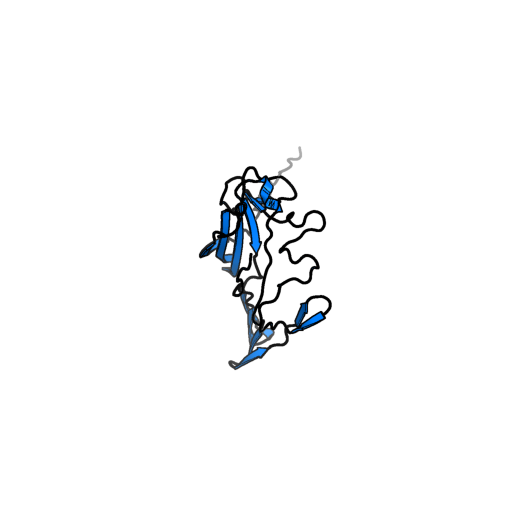105 VAL A CA 1
ATOM 828 C C . VAL A 1 105 ? 2.211 -11.430 -17.980 1.00 85.88 105 VAL A C 1
ATOM 830 O O . VAL A 1 105 ? 3.236 -11.215 -17.325 1.00 85.88 105 VAL A O 1
ATOM 833 N N . ARG A 1 106 ? 1.029 -11.649 -17.416 1.00 86.25 106 ARG A N 1
ATOM 834 C CA . ARG A 1 106 ? 0.818 -11.875 -15.988 1.00 86.25 106 ARG A CA 1
ATOM 835 C C . ARG A 1 106 ? -0.161 -13.019 -15.792 1.00 86.25 106 ARG A C 1
ATOM 837 O O . ARG A 1 106 ? -0.992 -13.280 -16.658 1.00 86.25 106 ARG A O 1
ATOM 844 N N . GLU A 1 107 ? -0.079 -13.631 -14.627 1.00 88.69 107 GLU A N 1
ATOM 845 C CA . GLU A 1 107 ? -1.184 -14.412 -14.100 1.00 88.69 107 GLU A CA 1
ATOM 846 C C . GLU A 1 107 ? -2.338 -13.473 -13.716 1.00 88.69 107 GLU A C 1
ATOM 848 O O . GLU A 1 107 ? -2.124 -12.345 -13.241 1.00 88.69 107 GLU A O 1
ATOM 853 N N . PHE A 1 108 ? -3.558 -13.911 -14.003 1.00 87.00 108 PHE A N 1
ATOM 854 C CA . PHE A 1 108 ? -4.788 -13.177 -13.759 1.00 87.00 108 PHE A CA 1
ATOM 855 C C . PHE A 1 108 ? -5.955 -14.166 -13.649 1.00 87.00 108 PHE A C 1
ATOM 857 O O . PHE A 1 108 ? -6.478 -14.598 -14.669 1.00 87.00 108 PHE A O 1
ATOM 864 N N . PHE A 1 109 ? -6.336 -14.526 -12.417 1.00 84.56 109 PHE A N 1
ATOM 865 C CA . PHE A 1 109 ? -7.429 -15.464 -12.106 1.00 84.56 109 PHE A CA 1
ATOM 866 C C . PHE A 1 109 ? -7.377 -16.768 -12.927 1.00 84.56 109 PHE A C 1
ATOM 868 O O . PHE A 1 109 ? -8.189 -16.972 -13.825 1.00 84.56 109 PHE A O 1
ATOM 875 N N . ASP A 1 110 ? -6.398 -17.631 -12.630 1.00 85.56 110 ASP A N 1
ATOM 876 C CA . ASP A 1 110 ? -6.140 -18.921 -13.303 1.00 85.56 110 ASP A CA 1
ATOM 877 C C . ASP A 1 110 ? -5.779 -18.840 -14.803 1.00 85.56 110 ASP A C 1
ATOM 879 O O . ASP A 1 110 ? -5.554 -19.865 -15.454 1.00 85.56 110 ASP A O 1
ATOM 883 N N . GLU A 1 111 ? -5.655 -17.634 -15.366 1.00 89.62 111 GLU A N 1
ATOM 884 C CA . GLU A 1 111 ? -5.254 -17.410 -16.755 1.00 89.62 111 GLU A CA 1
ATOM 885 C C . GLU A 1 111 ? -3.914 -16.669 -16.866 1.00 89.62 111 GLU A C 1
ATOM 887 O O . GLU A 1 111 ? -3.530 -15.872 -16.009 1.00 89.62 111 GLU A O 1
ATOM 892 N N . ILE A 1 112 ? -3.202 -16.893 -1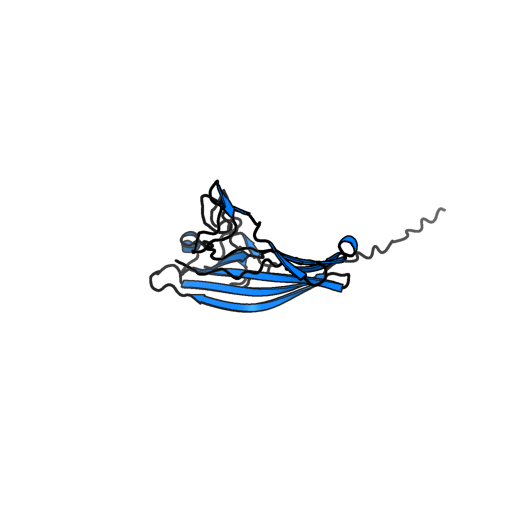7.976 1.00 92.12 112 ILE A N 1
ATOM 893 C CA . ILE A 1 112 ? -2.038 -16.087 -18.366 1.00 92.12 112 ILE A CA 1
ATOM 894 C C . ILE A 1 112 ? -2.484 -15.111 -19.452 1.00 92.12 112 ILE A C 1
ATOM 896 O O . ILE A 1 112 ? -2.761 -15.511 -20.584 1.00 92.12 112 ILE A O 1
ATOM 900 N N . VAL A 1 113 ? -2.510 -13.821 -19.122 1.00 90.12 113 VAL A N 1
ATOM 901 C CA . VAL A 1 113 ? -2.978 -12.752 -20.017 1.00 90.12 113 VAL A CA 1
ATOM 902 C C . VAL A 1 113 ? -1.866 -11.741 -20.300 1.00 90.12 113 VAL A C 1
ATOM 904 O O . VAL A 1 113 ? -0.970 -11.555 -19.470 1.00 90.12 113 VAL A O 1
ATOM 907 N N . PRO A 1 114 ? -1.891 -11.030 -21.444 1.00 89.06 114 PRO A N 1
ATOM 908 C CA . PRO A 1 114 ? -1.047 -9.857 -21.632 1.00 89.06 114 PRO A CA 1
ATOM 909 C C . PRO A 1 114 ? -1.276 -8.854 -20.499 1.00 89.06 114 PRO A C 1
ATOM 911 O O . PRO A 1 114 ? -2.417 -8.597 -20.115 1.00 89.06 114 PRO A O 1
ATOM 914 N N . PHE A 1 115 ? -0.210 -8.235 -19.993 1.00 87.31 115 PHE A N 1
ATOM 915 C CA . PHE A 1 115 ? -0.300 -7.176 -18.990 1.00 87.31 115 PHE A CA 1
ATOM 916 C C . PHE A 1 115 ? -0.782 -5.882 -19.664 1.00 87.31 115 PHE A C 1
ATOM 918 O O . PHE A 1 115 ? -0.031 -4.918 -19.842 1.00 87.31 115 PHE A O 1
ATOM 925 N N . LYS A 1 116 ? -2.049 -5.886 -20.080 1.00 87.50 116 LYS A N 1
ATOM 926 C CA . LYS A 1 116 ? -2.743 -4.828 -20.809 1.00 87.50 116 LYS A CA 1
ATOM 927 C C . LYS A 1 116 ? -4.228 -4.866 -20.451 1.00 87.50 116 LYS A C 1
ATOM 929 O O . LYS A 1 116 ? -4.993 -5.654 -20.991 1.00 87.50 116 LYS A O 1
ATOM 934 N N . HIS A 1 117 ? -4.630 -3.963 -19.567 1.00 87.50 117 HIS A N 1
ATOM 935 C CA . HIS A 1 117 ? -5.993 -3.808 -19.074 1.00 87.50 117 HIS A CA 1
ATOM 936 C C . HIS A 1 117 ? -6.562 -2.490 -19.600 1.00 87.50 117 HIS A C 1
ATOM 938 O O . HIS A 1 117 ? -6.186 -1.408 -19.148 1.00 87.50 117 HIS A O 1
ATOM 944 N N . THR A 1 118 ? -7.433 -2.556 -20.606 1.00 87.69 118 THR A N 1
ATOM 945 C CA . THR A 1 118 ? -8.076 -1.354 -21.163 1.00 87.69 118 THR A CA 1
ATOM 946 C C . THR A 1 118 ? -9.131 -0.782 -20.227 1.00 87.69 118 THR A C 1
ATOM 948 O O . THR A 1 118 ? -9.397 0.415 -20.283 1.00 87.69 118 THR A O 1
ATOM 951 N N . GLU A 1 119 ? -9.675 -1.601 -19.328 1.00 91.81 119 GLU A N 1
ATOM 952 C CA . GLU A 1 119 ? -10.602 -1.203 -18.272 1.00 91.81 119 GLU A CA 1
ATOM 953 C C . GLU A 1 119 ? -9.998 -1.380 -16.883 1.00 91.81 119 GLU A C 1
ATOM 955 O O . GLU A 1 119 ? -8.943 -1.991 -16.728 1.00 91.81 119 GLU A O 1
ATOM 960 N N . TRP A 1 120 ? -10.651 -0.784 -15.883 1.00 89.00 120 TRP A N 1
ATOM 961 C CA . TRP A 1 120 ? -10.288 -1.004 -14.488 1.00 89.00 120 TRP A CA 1
ATOM 962 C C . TRP A 1 120 ? -10.649 -2.429 -14.096 1.00 89.00 120 TRP A C 1
ATOM 964 O O . TRP A 1 120 ? -11.811 -2.820 -14.177 1.00 89.00 120 TRP A O 1
ATOM 974 N N . VAL A 1 121 ? -9.650 -3.181 -13.657 1.00 90.00 121 VAL A N 1
ATOM 975 C CA . VAL A 1 121 ? -9.811 -4.537 -13.134 1.00 90.00 121 VAL A CA 1
ATOM 976 C C . VAL A 1 121 ? -9.182 -4.631 -11.752 1.00 90.00 121 VAL A C 1
ATOM 978 O O . VAL A 1 121 ? -8.30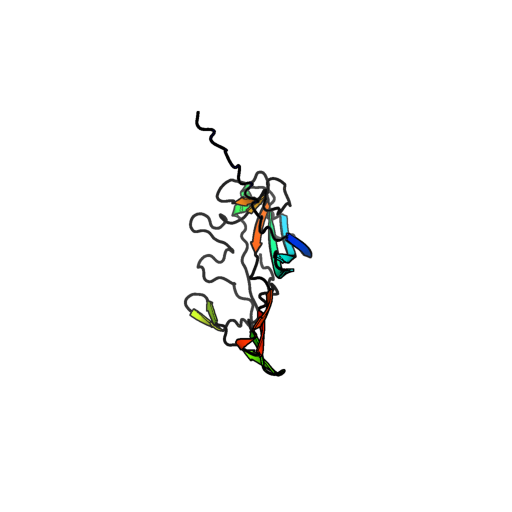7 -3.828 -11.427 1.00 90.00 121 VAL A O 1
ATOM 981 N N . ILE A 1 122 ? -9.624 -5.591 -10.942 1.00 90.94 122 ILE A N 1
ATOM 982 C CA . ILE A 1 122 ? -8.979 -5.897 -9.662 1.00 90.94 122 ILE A CA 1
ATOM 983 C C . ILE A 1 122 ? -7.555 -6.368 -9.952 1.00 90.94 122 ILE A C 1
ATOM 985 O O . ILE A 1 122 ? -7.352 -7.257 -10.772 1.00 90.94 122 IL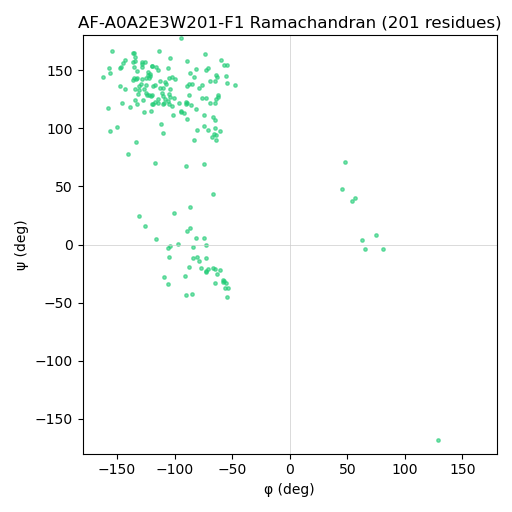E A O 1
ATOM 989 N N . ASP A 1 123 ? -6.574 -5.768 -9.292 1.00 88.94 123 ASP A N 1
ATOM 990 C CA . ASP A 1 123 ? -5.168 -6.138 -9.422 1.00 88.94 123 ASP A CA 1
ATOM 991 C C . ASP A 1 123 ? -4.806 -7.205 -8.382 1.00 88.94 123 ASP A C 1
ATOM 993 O O . ASP A 1 123 ? -4.094 -6.945 -7.418 1.00 88.94 123 ASP A O 1
ATOM 997 N N . SER A 1 124 ? -5.365 -8.401 -8.544 1.00 86.75 124 SER A N 1
ATOM 998 C CA . SER A 1 124 ? -5.075 -9.554 -7.692 1.00 86.75 124 SER A CA 1
ATOM 999 C C . SER A 1 124 ? -5.138 -10.837 -8.515 1.00 86.75 124 SER A C 1
ATOM 1001 O O . SER A 1 124 ? -5.825 -10.891 -9.536 1.00 86.75 124 SER A O 1
ATOM 1003 N N . VAL A 1 125 ? -4.394 -11.850 -8.081 1.00 86.56 125 VAL A N 1
ATOM 1004 C CA . VAL A 1 125 ? -4.557 -13.244 -8.526 1.00 86.56 125 VAL A CA 1
ATOM 1005 C C . VAL A 1 125 ? -5.247 -14.093 -7.457 1.00 86.56 125 VAL A C 1
ATOM 1007 O O . VAL A 1 125 ? -5.664 -15.212 -7.736 1.00 86.56 125 VAL A O 1
ATOM 1010 N N . ASP A 1 126 ? -5.385 -13.549 -6.248 1.00 85.88 126 ASP A N 1
ATOM 1011 C CA . ASP A 1 126 ? -5.932 -14.236 -5.089 1.00 85.88 126 ASP A CA 1
ATOM 1012 C C . ASP A 1 126 ? -7.464 -14.222 -5.105 1.00 85.88 126 ASP A C 1
ATOM 1014 O O . ASP A 1 126 ? -8.103 -13.280 -5.586 1.00 85.88 126 ASP A O 1
ATOM 1018 N N . ALA A 1 127 ? -8.065 -15.250 -4.500 1.00 84.94 127 ALA A N 1
ATOM 1019 C CA . ALA A 1 127 ? -9.515 -15.332 -4.331 1.00 84.94 127 ALA A CA 1
ATOM 1020 C C . ALA A 1 127 ? -10.073 -14.223 -3.415 1.00 84.94 127 ALA A C 1
ATOM 1022 O O . ALA A 1 127 ? -11.193 -13.758 -3.632 1.00 84.94 127 ALA A O 1
ATOM 1023 N N . ASP A 1 128 ? -9.305 -13.786 -2.407 1.00 88.88 128 ASP A N 1
ATOM 1024 C CA . ASP A 1 128 ? -9.608 -12.575 -1.636 1.00 88.88 128 ASP A CA 1
ATOM 1025 C C . ASP A 1 128 ? -8.895 -11.379 -2.295 1.00 88.88 128 ASP A C 1
ATOM 1027 O O . ASP A 1 128 ? -7.666 -11.315 -2.270 1.00 88.88 128 ASP A O 1
ATOM 1031 N N . PRO A 1 129 ? -9.617 -10.401 -2.874 1.00 90.12 129 PRO A N 1
ATOM 1032 C CA . PRO A 1 129 ? -9.005 -9.265 -3.567 1.00 90.12 129 PRO A CA 1
ATOM 1033 C C . PRO A 1 129 ? -8.383 -8.232 -2.610 1.00 90.12 129 PRO A C 1
ATOM 1035 O O . PRO A 1 129 ? -7.978 -7.147 -3.038 1.00 90.12 129 PRO A O 1
ATOM 1038 N N . VAL A 1 130 ? -8.356 -8.525 -1.308 1.00 93.12 130 VAL A N 1
ATOM 1039 C CA . VAL A 1 130 ? -7.735 -7.667 -0.305 1.00 93.12 130 VAL A CA 1
ATOM 1040 C C . VAL A 1 130 ? -6.243 -7.594 -0.536 1.00 93.12 130 VAL A C 1
ATOM 1042 O O . VAL A 1 130 ? -5.516 -8.584 -0.502 1.00 93.12 130 VAL A O 1
ATOM 1045 N N . TYR A 1 131 ? -5.778 -6.369 -0.731 1.00 90.50 131 TYR A N 1
ATOM 1046 C CA . TYR A 1 131 ? -4.373 -6.101 -0.938 1.00 90.50 131 TYR A CA 1
ATOM 1047 C C . TYR A 1 131 ? -3.570 -6.508 0.300 1.00 90.50 131 TYR A C 1
ATOM 1049 O O . TYR A 1 131 ? -3.868 -6.035 1.395 1.00 90.50 131 TYR A O 1
ATOM 1057 N N . ASN A 1 132 ? -2.535 -7.334 0.127 1.00 85.88 132 ASN A N 1
ATOM 1058 C CA . ASN A 1 132 ? -1.774 -7.953 1.220 1.00 85.88 132 ASN A CA 1
ATOM 1059 C C . ASN A 1 132 ? -2.646 -8.771 2.194 1.00 85.88 132 ASN A C 1
ATOM 1061 O O . ASN A 1 132 ? -2.439 -8.704 3.409 1.00 85.88 132 ASN A O 1
ATOM 1065 N N . SER A 1 133 ? -3.625 -9.522 1.684 1.00 87.44 133 SER A N 1
ATOM 1066 C CA . SER A 1 133 ? -4.337 -10.513 2.496 1.00 87.44 133 SER A CA 1
ATOM 1067 C C . SER A 1 133 ? -3.370 -11.546 3.109 1.00 87.44 133 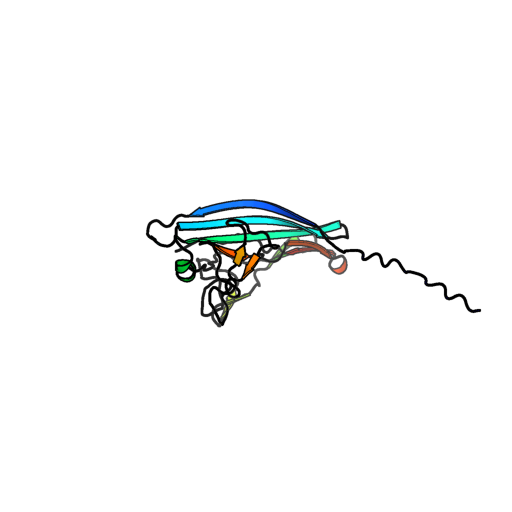SER A C 1
ATOM 1069 O O . SER A 1 133 ? -2.268 -11.774 2.604 1.00 87.44 133 SER A O 1
ATOM 1071 N N . HIS A 1 134 ? -3.757 -12.151 4.234 1.00 86.81 134 HIS A N 1
ATOM 1072 C CA . HIS A 1 134 ? -3.010 -13.227 4.887 1.00 86.81 134 HIS A CA 1
ATOM 1073 C C . HIS A 1 134 ? -3.958 -14.371 5.243 1.00 86.81 134 HIS A C 1
ATOM 1075 O O . HIS A 1 134 ? -5.092 -14.127 5.653 1.00 86.81 134 HIS A O 1
ATOM 1081 N N . GLU A 1 135 ? -3.490 -15.616 5.132 1.00 84.38 135 GLU A N 1
ATOM 1082 C CA . GLU A 1 135 ? -4.329 -16.822 5.259 1.00 84.38 135 GLU A CA 1
ATOM 1083 C C . GLU A 1 135 ? -5.120 -16.891 6.576 1.00 84.38 135 GLU A C 1
ATOM 1085 O O . GLU A 1 135 ? -6.230 -17.413 6.620 1.00 84.38 135 GLU A O 1
ATOM 1090 N N . GLN A 1 136 ? -4.546 -16.367 7.660 1.00 81.62 136 GLN A N 1
ATOM 1091 C CA . GLN A 1 136 ? -5.127 -16.428 9.008 1.00 81.62 136 GLN A CA 1
ATOM 1092 C C . GLN A 1 136 ? -6.025 -15.230 9.346 1.00 81.62 136 GLN A C 1
ATOM 1094 O O . GLN A 1 136 ? -6.908 -15.339 10.193 1.00 81.62 136 GLN A O 1
ATOM 1099 N N . ASP A 1 137 ? -5.778 -14.082 8.720 1.00 88.38 137 ASP A N 1
ATOM 1100 C CA . ASP A 1 137 ? -6.503 -12.833 8.945 1.00 88.38 137 ASP A CA 1
ATOM 1101 C C . ASP A 1 137 ? -6.323 -11.969 7.699 1.00 88.38 137 ASP A C 1
ATOM 1103 O O . ASP A 1 137 ? -5.206 -11.560 7.381 1.00 88.38 137 ASP A O 1
ATOM 1107 N N . ARG A 1 138 ? -7.414 -11.654 7.000 1.00 93.12 138 ARG A N 1
ATOM 1108 C CA . ARG A 1 138 ? -7.353 -10.862 5.764 1.00 93.12 138 ARG A CA 1
ATOM 1109 C C . ARG A 1 138 ? -6.759 -9.463 5.966 1.00 93.12 138 ARG A C 1
ATOM 1111 O O . ARG A 1 138 ? -6.261 -8.877 5.013 1.00 93.12 138 ARG A O 1
ATOM 1118 N N . HIS A 1 139 ? -6.774 -8.937 7.193 1.00 94.12 139 HIS A N 1
ATOM 1119 C CA . HIS A 1 139 ? -6.139 -7.666 7.552 1.00 94.12 139 HIS A CA 1
ATOM 1120 C C . HIS A 1 139 ? -4.748 -7.842 8.157 1.00 94.12 139 HIS A C 1
ATOM 1122 O O . HIS A 1 139 ? -4.125 -6.853 8.534 1.00 94.12 139 HIS A O 1
ATOM 1128 N N . GLY A 1 140 ? -4.254 -9.072 8.299 1.00 91.12 140 GLY A N 1
ATOM 1129 C CA . GLY A 1 140 ? -3.100 -9.380 9.138 1.00 91.12 140 GLY A CA 1
ATOM 1130 C C . GLY A 1 140 ? -1.866 -8.544 8.802 1.00 91.12 140 GLY A C 1
ATOM 1131 O O . GLY A 1 140 ? -1.251 -7.964 9.697 1.00 91.12 140 GLY A O 1
ATOM 1132 N N . LEU A 1 141 ? -1.542 -8.400 7.512 1.00 93.62 141 LEU A N 1
ATOM 1133 C CA . LEU A 1 141 ? -0.370 -7.643 7.047 1.00 93.62 141 LEU A CA 1
ATOM 1134 C C . LEU A 1 141 ? -0.591 -6.124 6.980 1.00 93.62 141 LEU A C 1
ATOM 1136 O O . LEU A 1 141 ? 0.282 -5.385 6.497 1.00 93.62 141 LEU A O 1
ATOM 1140 N N . TYR A 1 142 ? -1.740 -5.636 7.450 1.00 96.19 142 TYR A N 1
ATOM 1141 C CA . TYR A 1 142 ? -1.946 -4.207 7.643 1.00 96.19 142 TYR A CA 1
ATOM 1142 C C . TYR A 1 142 ? -1.099 -3.759 8.821 1.00 96.19 142 TYR A C 1
ATOM 1144 O O . TYR A 1 142 ? -0.760 -4.528 9.720 1.00 96.19 142 TYR A O 1
ATOM 1152 N N . ARG A 1 143 ? -0.708 -2.495 8.777 1.00 96.31 143 ARG A N 1
ATOM 1153 C CA . ARG A 1 143 ? 0.261 -1.923 9.695 1.00 96.31 143 ARG A CA 1
ATOM 1154 C C . ARG A 1 143 ? -0.352 -0.794 10.487 1.00 96.31 143 ARG A C 1
ATOM 1156 O O . ARG A 1 143 ? -1.255 -0.099 10.019 1.00 96.31 143 ARG A O 1
ATOM 1163 N N . TRP A 1 144 ? 0.212 -0.578 11.661 1.00 97.06 144 TRP A N 1
ATOM 1164 C CA . TRP A 1 144 ? -0.039 0.588 12.488 1.00 97.06 144 TRP A CA 1
ATOM 1165 C C . TRP A 1 144 ? 1.251 1.024 13.178 1.00 97.06 144 TRP A C 1
ATOM 1167 O O . TRP A 1 144 ? 2.181 0.238 13.342 1.00 97.06 144 TRP A O 1
ATOM 1177 N N . ASN A 1 145 ? 1.308 2.287 13.598 1.00 96.69 145 ASN A N 1
ATOM 1178 C CA . ASN A 1 145 ? 2.443 2.823 14.343 1.00 96.69 145 ASN A CA 1
ATOM 1179 C C . ASN A 1 145 ? 2.056 3.204 15.767 1.00 96.69 145 ASN A C 1
ATOM 1181 O O . ASN A 1 145 ? 0.942 3.668 15.991 1.00 96.69 145 ASN A O 1
ATOM 1185 N N . THR A 1 146 ? 2.990 3.121 16.718 1.00 93.62 146 THR A N 1
ATOM 1186 C CA . THR A 1 146 ? 2.765 3.591 18.104 1.00 93.62 146 THR A CA 1
ATOM 1187 C C . THR A 1 146 ? 2.279 5.043 18.158 1.00 93.62 146 THR A C 1
ATOM 1189 O O . THR A 1 146 ? 1.432 5.398 18.973 1.00 93.62 146 THR A O 1
ATOM 1192 N N . VAL A 1 147 ? 2.801 5.887 17.264 1.00 93.06 147 VAL A N 1
ATOM 1193 C CA . VAL A 1 147 ? 2.334 7.263 17.068 1.00 93.06 147 VAL A CA 1
ATOM 1194 C C . VAL A 1 147 ? 1.338 7.275 15.915 1.00 93.06 147 VAL A C 1
ATOM 1196 O O . VAL A 1 147 ? 1.687 6.899 14.796 1.00 93.06 147 VAL A O 1
ATOM 1199 N N . LYS A 1 148 ? 0.114 7.740 16.177 1.00 89.31 148 LYS A N 1
ATOM 1200 C CA . LYS A 1 148 ? -0.925 7.902 15.151 1.00 89.31 148 LYS A CA 1
ATOM 1201 C C . LYS A 1 148 ? -0.427 8.777 13.987 1.00 89.31 148 LYS A C 1
ATOM 1203 O O . LYS A 1 148 ? 0.347 9.706 14.204 1.00 89.31 148 LYS A O 1
ATOM 1208 N N . ASP A 1 149 ? -0.861 8.477 12.759 1.00 90.12 149 ASP A N 1
ATOM 1209 C CA . ASP A 1 149 ? -0.489 9.157 11.503 1.00 90.12 149 ASP A CA 1
ATOM 1210 C C . ASP A 1 149 ? 0.990 9.022 11.075 1.00 90.12 149 ASP A C 1
ATOM 1212 O O . ASP A 1 149 ? 1.362 9.463 9.976 1.00 90.12 149 ASP A O 1
ATOM 1216 N N . SER A 1 150 ? 1.828 8.379 11.897 1.00 91.56 150 SER A N 1
ATOM 1217 C CA . SER A 1 150 ? 3.181 7.967 11.523 1.00 91.56 150 SER A CA 1
ATOM 1218 C C . SER A 1 150 ? 3.141 6.783 10.558 1.00 91.56 150 SER A C 1
ATOM 1220 O O . SER A 1 150 ? 2.248 5.948 10.609 1.00 91.56 150 SER A O 1
ATOM 1222 N N . THR A 1 151 ? 4.152 6.714 9.693 1.00 89.62 151 THR A N 1
ATOM 1223 C CA . THR A 1 151 ? 4.458 5.556 8.827 1.00 89.62 151 THR A CA 1
ATOM 1224 C C . THR A 1 151 ? 5.947 5.193 8.929 1.00 89.62 151 THR A C 1
ATOM 1226 O O . THR A 1 151 ? 6.563 4.674 7.996 1.00 89.62 151 THR A O 1
ATOM 1229 N N . HIS A 1 152 ? 6.581 5.555 10.051 1.00 90.50 152 HIS A N 1
ATOM 1230 C CA . HIS A 1 152 ? 7.996 5.289 10.295 1.00 90.50 152 HIS A CA 1
ATOM 1231 C C . HIS A 1 152 ? 8.230 3.806 10.579 1.00 90.50 152 HIS A C 1
ATOM 1233 O O . HIS A 1 152 ? 7.672 3.246 11.514 1.00 90.50 152 HIS A O 1
ATOM 1239 N N . HIS A 1 153 ? 9.139 3.190 9.829 1.00 87.12 153 HIS A N 1
ATOM 1240 C CA . HIS A 1 153 ? 9.415 1.757 9.940 1.00 87.12 153 HIS A CA 1
ATOM 1241 C C . HIS A 1 153 ? 9.846 1.313 11.351 1.00 87.12 153 HIS A C 1
ATOM 1243 O O . HIS A 1 153 ? 9.583 0.190 11.751 1.00 87.12 153 HIS A O 1
ATOM 1249 N N . SER A 1 154 ? 10.515 2.171 12.127 1.00 90.31 154 SER A N 1
ATOM 1250 C CA . SER A 1 154 ? 11.021 1.807 13.459 1.00 90.31 154 SER A CA 1
ATOM 1251 C C . SER A 1 154 ? 9.939 1.664 14.532 1.00 90.31 154 SER A C 1
ATOM 1253 O O . SER A 1 154 ? 10.249 1.215 15.628 1.00 90.31 154 SER A O 1
ATOM 1255 N N . THR A 1 155 ? 8.707 2.101 14.263 1.00 93.38 155 THR A N 1
ATOM 1256 C CA . THR A 1 155 ? 7.577 1.999 15.203 1.00 93.38 155 THR A CA 1
ATOM 1257 C C . THR A 1 155 ? 6.375 1.292 14.582 1.00 93.38 155 THR A C 1
ATOM 1259 O O . THR A 1 155 ? 5.267 1.447 15.084 1.00 93.38 155 THR A O 1
ATOM 1262 N N . GLU A 1 156 ? 6.592 0.596 13.463 1.00 94.62 156 GLU A N 1
ATOM 1263 C CA . GLU A 1 156 ? 5.592 -0.166 12.713 1.00 94.62 156 GLU A CA 1
ATOM 1264 C C . GLU A 1 156 ? 5.340 -1.517 13.392 1.00 94.62 156 GLU A C 1
ATOM 1266 O O . GLU A 1 156 ? 6.289 -2.209 13.749 1.00 94.62 156 GLU A O 1
ATOM 1271 N N . ASN A 1 157 ? 4.069 -1.889 13.521 1.00 95.50 157 ASN A N 1
ATOM 1272 C CA . ASN A 1 157 ? 3.612 -3.191 14.001 1.00 95.50 157 ASN A CA 1
ATOM 1273 C C . ASN A 1 157 ? 2.615 -3.771 12.997 1.00 95.50 157 ASN A C 1
ATOM 1275 O O . ASN A 1 157 ? 1.918 -3.013 12.308 1.00 95.50 157 ASN A O 1
ATOM 1279 N N . TYR A 1 158 ? 2.517 -5.098 12.937 1.00 95.31 158 TYR A N 1
ATOM 1280 C CA . TYR A 1 158 ? 1.494 -5.766 12.140 1.00 95.31 158 TYR A CA 1
ATOM 1281 C C . TYR A 1 158 ? 0.194 -5.939 12.924 1.00 95.31 158 TYR A C 1
ATOM 1283 O O . TYR A 1 158 ? 0.182 -6.133 14.138 1.00 95.31 158 TYR A O 1
ATOM 1291 N N . PHE A 1 159 ? -0.929 -5.896 12.217 1.00 94.75 159 PHE A N 1
ATOM 1292 C CA . PHE A 1 159 ? -2.248 -6.005 12.829 1.00 94.75 159 PHE A CA 1
ATOM 1293 C C . PHE A 1 159 ? -2.581 -7.420 13.316 1.00 94.75 159 PHE A C 1
ATOM 1295 O O . PHE A 1 159 ? -3.395 -7.567 14.227 1.00 94.75 159 PHE A O 1
ATOM 1302 N N . TYR A 1 160 ? -1.942 -8.453 12.750 1.00 92.62 160 TYR A N 1
ATOM 1303 C CA . TYR A 1 160 ? -2.057 -9.820 13.273 1.00 92.62 160 TYR A CA 1
ATOM 1304 C C . TYR A 1 160 ? -1.329 -10.007 14.616 1.00 92.62 160 TYR A C 1
ATOM 1306 O O . TYR A 1 160 ? -1.635 -10.951 15.340 1.00 92.62 160 TYR A O 1
ATOM 1314 N N . GLU A 1 161 ? -0.363 -9.142 14.948 1.00 93.00 161 GLU A N 1
ATOM 1315 C CA . GLU A 1 161 ? 0.446 -9.261 16.170 1.00 93.00 161 GLU A CA 1
ATOM 1316 C C . GLU A 1 161 ? -0.261 -8.630 17.367 1.00 93.00 161 GLU A C 1
ATOM 1318 O O . GLU A 1 161 ? -0.279 -9.200 18.457 1.00 93.00 161 GLU A O 1
ATOM 1323 N N . GLU A 1 162 ? -0.861 -7.456 17.165 1.00 91.81 162 GLU A N 1
ATOM 1324 C CA . GLU A 1 162 ? -1.509 -6.693 18.224 1.00 91.81 162 GLU A CA 1
ATOM 1325 C C . GLU A 1 162 ? -2.581 -5.746 17.659 1.00 91.81 162 GLU A C 1
ATOM 1327 O O . GLU A 1 162 ? -2.464 -5.200 16.556 1.00 91.81 162 GLU A O 1
ATOM 1332 N N . THR A 1 163 ? -3.637 -5.524 18.449 1.00 90.31 163 THR A N 1
ATOM 1333 C CA . THR A 1 163 ? -4.673 -4.531 18.137 1.00 90.31 163 THR A CA 1
ATOM 1334 C C . THR A 1 163 ? -4.145 -3.119 18.427 1.00 90.31 163 THR A C 1
ATOM 1336 O O . THR A 1 163 ? -3.727 -2.858 19.554 1.00 90.31 163 THR A O 1
ATOM 1339 N N . PRO A 1 164 ? -4.194 -2.180 17.464 1.00 94.31 164 PRO A N 1
ATOM 1340 C CA . PRO A 1 164 ? -3.689 -0.834 17.654 1.00 94.31 164 PRO A CA 1
ATOM 1341 C C . PRO A 1 164 ? -4.482 -0.097 18.738 1.00 94.31 164 PRO A C 1
ATOM 1343 O O . PRO A 1 164 ? -5.706 -0.224 18.814 1.00 94.31 164 PRO A O 1
ATOM 1346 N N . PRO A 1 165 ? -3.825 0.783 19.511 1.00 93.12 165 PRO A N 1
ATOM 1347 C CA . PRO A 1 165 ? -4.502 1.650 20.475 1.00 93.12 165 PRO A CA 1
ATOM 1348 C C . PRO A 1 165 ? -5.287 2.790 19.801 1.00 93.12 165 PRO A C 1
ATOM 1350 O O . PRO A 1 165 ? -5.876 3.632 20.476 1.00 93.12 165 PRO A O 1
ATOM 1353 N N . HIS A 1 166 ? -5.263 2.867 18.469 1.00 96.19 166 HIS A N 1
ATOM 1354 C CA . HIS A 1 166 ? -5.933 3.887 17.677 1.00 96.19 166 HIS A CA 1
ATOM 1355 C C . HIS A 1 166 ? -6.661 3.265 16.484 1.00 96.19 166 HIS A C 1
ATOM 1357 O O . HIS A 1 166 ? -6.488 2.110 16.118 1.00 96.19 166 HIS A O 1
ATOM 1363 N N . ASN A 1 167 ? -7.534 4.068 15.902 1.00 96.81 167 ASN A N 1
ATOM 1364 C CA . ASN A 1 167 ? -8.513 3.725 14.881 1.00 96.81 167 ASN A CA 1
ATOM 1365 C C . ASN A 1 167 ? -7.952 3.804 13.450 1.00 96.81 167 ASN A C 1
ATOM 1367 O O . ASN A 1 167 ? -8.684 4.189 12.541 1.00 96.81 167 ASN A O 1
ATOM 1371 N N . GLN A 1 168 ? -6.663 3.519 13.236 1.00 97.50 168 GLN A N 1
ATOM 1372 C CA . GLN A 1 168 ? -6.012 3.693 11.935 1.00 97.50 168 GLN A CA 1
ATOM 1373 C C . GLN A 1 168 ? -5.146 2.493 11.548 1.00 97.50 168 GLN A C 1
ATOM 1375 O O . GLN A 1 168 ? -4.313 2.033 12.328 1.00 97.50 168 GLN A O 1
ATOM 1380 N N . LEU A 1 169 ? -5.293 2.056 10.298 1.00 97.19 169 LEU A N 1
ATOM 1381 C CA . LEU A 1 169 ? -4.433 1.064 9.661 1.00 97.19 169 LEU A CA 1
ATOM 1382 C C . LEU A 1 169 ? -3.919 1.587 8.325 1.00 97.19 169 LEU A C 1
ATOM 1384 O O . LEU A 1 169 ? -4.512 2.475 7.705 1.00 97.19 169 LEU A O 1
ATOM 1388 N N . TYR A 1 170 ? -2.803 1.027 7.872 1.00 96.75 170 TYR A N 1
ATOM 1389 C CA . TYR A 1 170 ? -2.271 1.312 6.551 1.00 96.75 170 TYR A CA 1
ATOM 1390 C C . TYR A 1 170 ? -1.607 0.106 5.899 1.00 96.75 170 TYR A C 1
ATOM 1392 O O . TYR A 1 170 ? -1.099 -0.800 6.558 1.00 96.75 170 TYR A O 1
ATOM 1400 N N . ILE A 1 171 ? -1.548 0.143 4.573 1.00 95.25 171 ILE A N 1
ATOM 1401 C CA . ILE A 1 171 ? -0.653 -0.693 3.775 1.00 95.25 171 ILE A CA 1
ATOM 1402 C C . ILE A 1 171 ? 0.492 0.160 3.241 1.00 95.25 171 ILE A C 1
ATOM 1404 O O . ILE A 1 171 ? 0.342 1.365 3.020 1.00 95.25 171 ILE A O 1
ATOM 1408 N N . ARG A 1 172 ? 1.638 -0.479 3.015 1.00 92.00 172 ARG A N 1
ATOM 1409 C CA . ARG A 1 172 ? 2.770 0.103 2.299 1.00 92.00 172 ARG A CA 1
ATOM 1410 C C . ARG A 1 172 ? 3.002 -0.716 1.038 1.00 92.00 172 ARG A C 1
ATOM 1412 O O . ARG A 1 172 ? 3.253 -1.912 1.142 1.00 92.00 172 ARG A O 1
ATOM 1419 N N . ASP A 1 173 ? 2.958 -0.051 -0.107 1.00 88.12 173 ASP A N 1
ATOM 1420 C CA . ASP A 1 173 ? 3.363 -0.605 -1.396 1.00 88.12 173 ASP A CA 1
ATOM 1421 C C . ASP A 1 173 ? 4.659 0.071 -1.855 1.00 88.12 173 ASP A C 1
ATOM 1423 O O . ASP A 1 173 ? 4.830 1.290 -1.741 1.00 88.12 173 ASP A O 1
ATOM 1427 N N . MET A 1 174 ? 5.600 -0.735 -2.325 1.00 83.56 174 MET A N 1
ATOM 1428 C CA . MET A 1 174 ? 6.912 -0.318 -2.807 1.00 83.56 174 MET A CA 1
ATOM 1429 C C . MET A 1 174 ? 7.233 -1.162 -4.039 1.00 83.56 174 MET A C 1
ATOM 1431 O O . MET A 1 174 ? 7.992 -2.129 -3.924 1.00 83.56 174 MET A O 1
ATOM 1435 N N . PRO A 1 175 ? 6.656 -0.854 -5.214 1.00 73.94 175 PRO A N 1
ATOM 1436 C CA . PRO A 1 175 ? 7.033 -1.573 -6.416 1.00 73.94 175 PRO A CA 1
ATOM 1437 C C . PRO A 1 175 ? 8.522 -1.396 -6.696 1.00 73.94 175 PRO A C 1
ATOM 1439 O O . PRO A 1 175 ? 9.170 -0.455 -6.225 1.00 73.94 175 PRO A O 1
ATOM 1442 N N . SER A 1 176 ? 9.057 -2.327 -7.484 1.00 64.25 176 SER A N 1
ATOM 1443 C CA . SER A 1 176 ? 10.482 -2.397 -7.793 1.00 64.25 176 SER A CA 1
ATOM 1444 C C . SER A 1 176 ? 11.058 -1.040 -8.201 1.00 64.25 176 SER A C 1
ATOM 1446 O O . SER A 1 176 ? 10.480 -0.305 -9.005 1.00 64.25 176 SER A O 1
ATOM 1448 N N . THR A 1 177 ? 12.248 -0.738 -7.682 1.00 65.38 177 THR A N 1
ATOM 1449 C CA . THR A 1 177 ? 12.978 0.487 -8.004 1.00 65.38 177 THR A CA 1
ATOM 1450 C C . THR A 1 177 ? 13.350 0.534 -9.482 1.00 65.38 177 THR A C 1
ATOM 1452 O O . THR A 1 177 ? 13.715 -0.486 -10.068 1.00 65.38 177 THR A O 1
ATOM 1455 N N . ALA A 1 178 ? 13.311 1.728 -10.062 1.00 65.25 178 ALA A N 1
ATOM 1456 C CA . ALA A 1 178 ? 13.920 2.015 -11.341 1.00 65.25 178 ALA A CA 1
ATOM 1457 C C . ALA A 1 178 ? 15.442 2.14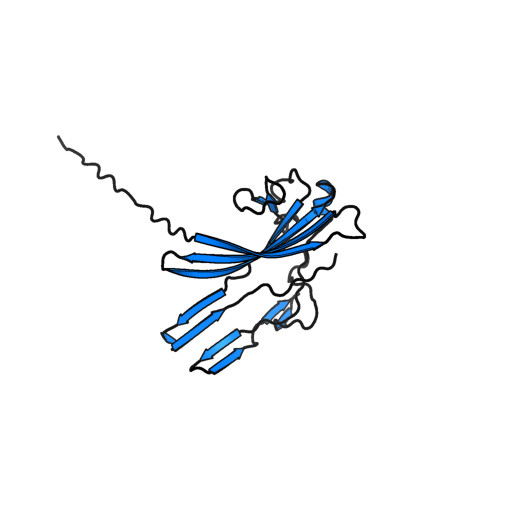7 -11.205 1.00 65.25 178 ALA A C 1
ATOM 1459 O O . ALA A 1 178 ? 15.954 2.799 -10.287 1.00 65.25 178 ALA A O 1
ATOM 1460 N N . PHE A 1 179 ? 16.148 1.559 -12.164 1.00 66.44 179 PHE A N 1
ATOM 1461 C CA . PHE A 1 179 ? 17.593 1.676 -12.319 1.00 66.44 179 PHE A CA 1
ATOM 1462 C C . PHE A 1 179 ? 17.940 1.925 -13.785 1.00 66.44 179 PHE A C 1
ATOM 1464 O O . PHE A 1 179 ? 17.183 1.559 -14.689 1.00 66.44 179 PHE A O 1
ATOM 1471 N N . TYR A 1 180 ? 19.077 2.581 -13.996 1.00 60.75 180 TYR A N 1
ATOM 1472 C CA . TYR A 1 180 ? 19.667 2.830 -15.303 1.00 60.75 180 TYR A CA 1
ATOM 1473 C C . TYR A 1 180 ? 21.105 2.330 -15.263 1.00 60.75 180 TYR A C 1
ATOM 1475 O O . TYR A 1 180 ? 21.928 2.863 -14.517 1.00 60.75 180 TYR A O 1
ATOM 1483 N N . GLU A 1 181 ? 21.392 1.296 -16.042 1.00 66.31 181 GLU A N 1
ATOM 1484 C CA . GLU A 1 181 ? 22.696 0.643 -16.063 1.00 66.31 181 GLU A CA 1
ATOM 1485 C C . GLU A 1 181 ? 23.207 0.525 -17.497 1.00 66.31 181 GLU A C 1
ATOM 1487 O O . GLU A 1 181 ? 22.463 0.215 -18.430 1.00 66.31 181 GLU A O 1
ATOM 1492 N N . HIS A 1 182 ? 24.498 0.792 -17.672 1.00 64.50 182 HIS A N 1
ATOM 1493 C CA . HIS A 1 182 ? 25.201 0.532 -18.919 1.00 64.50 182 HIS A CA 1
ATOM 1494 C C . HIS A 1 182 ? 25.732 -0.902 -18.895 1.00 64.50 182 HIS A C 1
ATOM 1496 O O . HIS A 1 182 ? 26.425 -1.264 -17.945 1.00 64.50 182 HIS A O 1
ATOM 1502 N N . TYR A 1 183 ? 25.441 -1.676 -19.941 1.00 64.25 183 TYR A N 1
ATOM 1503 C CA . TYR A 1 183 ? 25.906 -3.054 -20.121 1.00 64.25 183 TYR A CA 1
ATOM 1504 C C . TYR A 1 183 ? 26.933 -3.086 -21.267 1.00 64.25 183 TYR A C 1
ATOM 1506 O O . TYR A 1 183 ? 26.539 -3.120 -22.441 1.00 64.25 183 TYR A O 1
ATOM 1514 N N . PRO A 1 184 ? 28.249 -3.034 -20.964 1.00 65.06 184 PRO A N 1
ATOM 1515 C CA . PRO A 1 184 ? 29.312 -2.955 -21.970 1.00 65.06 184 PRO A CA 1
ATOM 1516 C C . PRO A 1 184 ? 29.275 -4.090 -22.999 1.00 65.06 184 PRO A C 1
ATOM 1518 O O . PRO A 1 184 ? 29.505 -3.863 -24.183 1.00 65.06 184 PRO A O 1
ATOM 1521 N N . GLU A 1 185 ? 28.934 -5.300 -22.564 1.00 71.50 185 GLU A N 1
ATOM 1522 C CA . GLU A 1 185 ? 28.823 -6.507 -23.387 1.00 71.50 185 GLU A CA 1
ATOM 1523 C C . GLU A 1 185 ? 27.703 -6.448 -24.439 1.00 71.50 185 GLU A C 1
ATOM 1525 O O . GLU A 1 185 ? 27.763 -7.164 -25.438 1.00 71.50 185 GLU A O 1
ATOM 1530 N N . LEU A 1 186 ? 26.703 -5.583 -24.246 1.00 58.81 186 LEU A N 1
ATOM 1531 C CA . LEU A 1 186 ? 25.599 -5.366 -25.187 1.00 58.81 186 LEU A CA 1
ATOM 1532 C C . LEU A 1 186 ? 25.726 -4.045 -25.957 1.00 58.81 186 LEU A C 1
ATOM 1534 O O . LEU A 1 186 ? 24.890 -3.773 -26.820 1.00 58.81 186 LEU A O 1
ATOM 1538 N N . ASN A 1 187 ? 26.754 -3.238 -25.655 1.00 66.94 187 ASN A N 1
ATOM 1539 C CA . ASN A 1 187 ? 26.920 -1.867 -26.143 1.00 66.94 187 ASN A CA 1
ATOM 1540 C C . ASN A 1 187 ? 25.610 -1.059 -26.041 1.00 66.94 187 ASN A C 1
ATOM 1542 O O . ASN A 1 187 ? 25.145 -0.462 -27.016 1.00 66.94 187 ASN A O 1
ATOM 1546 N N . GLY A 1 188 ? 24.962 -1.127 -24.874 1.00 59.22 188 GLY A N 1
ATOM 1547 C CA . GLY A 1 188 ? 23.619 -0.595 -24.681 1.00 59.22 188 GLY A CA 1
ATOM 1548 C C . GLY A 1 188 ? 23.315 -0.220 -23.237 1.00 59.22 188 GLY A C 1
ATOM 1549 O O . GLY A 1 188 ? 24.033 -0.578 -22.300 1.00 59.22 188 GLY A O 1
ATOM 1550 N N . PHE A 1 189 ? 22.222 0.516 -23.069 1.00 61.81 189 PHE A N 1
ATOM 1551 C CA . PHE A 1 189 ? 21.692 0.906 -21.771 1.00 61.81 189 PHE A CA 1
ATOM 1552 C C . PHE A 1 189 ? 20.422 0.122 -21.478 1.00 61.81 189 PHE A C 1
ATOM 1554 O O . PHE A 1 189 ? 19.563 -0.044 -22.345 1.00 61.81 189 PHE A O 1
ATOM 1561 N N . TYR A 1 190 ? 20.296 -0.332 -20.239 1.00 52.03 190 TYR A N 1
ATOM 1562 C CA . TYR A 1 190 ? 19.086 -0.956 -19.744 1.00 52.03 190 TYR A CA 1
ATOM 1563 C C . TYR A 1 190 ? 18.441 -0.037 -18.716 1.00 52.03 190 TYR A C 1
ATOM 1565 O O . TYR A 1 190 ? 19.088 0.440 -17.780 1.00 52.03 190 TYR A O 1
ATOM 1573 N N . SER A 1 191 ? 17.145 0.196 -18.892 1.00 57.19 191 SER A N 1
ATOM 1574 C CA . SER A 1 191 ? 16.322 0.851 -17.889 1.00 57.19 191 SER A CA 1
ATOM 1575 C C . SER A 1 191 ? 15.119 -0.026 -17.601 1.00 57.19 191 SER A C 1
ATOM 1577 O O . SER A 1 191 ? 14.461 -0.515 -18.520 1.00 57.19 191 SER A O 1
ATOM 1579 N N . SER A 1 192 ? 14.822 -0.221 -16.324 1.00 54.69 192 SER A N 1
ATOM 1580 C CA . SER A 1 192 ? 13.529 -0.753 -15.916 1.00 54.69 192 SER A CA 1
ATOM 1581 C C . SER A 1 192 ? 12.826 0.298 -15.073 1.00 54.69 192 SER A C 1
ATOM 1583 O O . SER A 1 192 ? 13.452 0.976 -14.262 1.00 54.69 192 SER A O 1
ATOM 1585 N N . ASN A 1 193 ? 11.530 0.485 -15.302 1.00 52.66 193 ASN A N 1
ATOM 1586 C CA . ASN A 1 193 ? 10.699 1.370 -14.501 1.00 52.66 193 ASN A CA 1
ATOM 1587 C C . ASN A 1 193 ? 9.417 0.619 -14.152 1.00 52.66 193 ASN A C 1
ATOM 1589 O O . ASN A 1 193 ? 8.681 0.195 -15.042 1.00 52.66 193 ASN A O 1
ATOM 1593 N N . THR A 1 194 ? 9.164 0.460 -12.857 1.00 52.72 194 THR A N 1
ATOM 1594 C CA . THR A 1 194 ? 7.887 -0.037 -12.341 1.00 52.72 194 THR A CA 1
ATOM 1595 C C . THR A 1 194 ? 7.272 1.080 -11.499 1.00 52.72 194 THR A C 1
ATOM 1597 O O . THR A 1 194 ? 7.291 1.034 -10.277 1.00 52.72 194 THR A O 1
ATOM 1600 N N . SER A 1 195 ? 6.822 2.164 -12.137 1.00 45.09 195 SER A N 1
ATOM 1601 C CA . SER A 1 195 ? 6.220 3.301 -11.422 1.00 45.09 195 SER A CA 1
ATOM 1602 C C . SER A 1 195 ? 4.732 3.077 -11.160 1.00 45.09 195 SER A C 1
ATOM 1604 O O . SER A 1 195 ? 3.985 2.636 -12.036 1.00 45.09 195 SER A O 1
ATOM 1606 N N . LEU A 1 196 ? 4.287 3.436 -9.950 1.00 49.62 196 LEU A N 1
ATOM 1607 C CA . LEU A 1 196 ? 2.873 3.507 -9.575 1.00 49.62 196 LEU A CA 1
ATOM 1608 C C . LEU A 1 196 ? 2.199 4.646 -10.342 1.00 49.62 196 LEU A C 1
ATOM 1610 O O . LEU A 1 196 ? 2.199 5.791 -9.892 1.00 49.62 196 LEU A O 1
ATOM 1614 N N . LYS A 1 197 ? 1.614 4.349 -11.502 1.00 39.03 197 LYS A N 1
ATOM 1615 C CA . LYS A 1 197 ? 0.724 5.292 -12.200 1.00 39.03 197 LYS A CA 1
ATOM 1616 C C . LYS A 1 197 ? -0.765 4.971 -12.078 1.00 39.03 197 LYS A C 1
ATOM 1618 O O . LYS A 1 197 ? -1.575 5.753 -12.562 1.00 39.03 197 LYS A O 1
ATOM 1623 N N . ASN A 1 198 ? -1.145 3.892 -11.394 1.00 39.97 198 ASN A N 1
ATOM 1624 C CA . ASN A 1 198 ? -2.491 3.333 -11.524 1.00 39.97 198 ASN A CA 1
ATOM 1625 C C . ASN A 1 198 ? -3.116 3.016 -10.163 1.00 39.97 198 ASN A C 1
ATOM 1627 O O . ASN A 1 198 ? -2.996 1.894 -9.696 1.00 39.97 198 ASN A O 1
ATOM 1631 N N . LEU A 1 199 ? -3.792 3.982 -9.538 1.00 38.09 199 LEU A N 1
ATOM 1632 C CA . LEU A 1 199 ? -4.730 3.709 -8.444 1.00 38.09 199 LEU A CA 1
ATOM 1633 C C . LEU A 1 199 ? -5.891 4.708 -8.508 1.00 38.09 199 LEU A C 1
ATOM 1635 O O . LEU A 1 199 ? -5.677 5.922 -8.458 1.00 38.09 199 LEU A O 1
ATOM 1639 N N . ARG A 1 200 ? -7.117 4.192 -8.626 1.00 33.59 200 ARG A N 1
ATOM 1640 C CA . ARG A 1 200 ? -8.362 4.924 -8.368 1.00 33.59 200 ARG A CA 1
ATOM 1641 C C . ARG A 1 200 ? -9.269 4.037 -7.511 1.00 33.59 200 ARG A C 1
ATOM 1643 O O . ARG A 1 200 ? -9.275 2.825 -7.687 1.00 33.59 200 ARG A O 1
ATOM 1650 N N . HIS A 1 201 ? -9.984 4.655 -6.575 1.00 37.31 201 HIS A N 1
ATOM 1651 C CA . HIS A 1 201 ? -10.682 3.987 -5.473 1.00 37.31 201 HIS A CA 1
ATOM 1652 C C . HIS A 1 201 ? -12.169 3.835 -5.770 1.00 37.31 201 HIS A C 1
ATOM 1654 O O . HIS A 1 201 ? -12.781 4.756 -6.314 1.00 37.31 201 HIS A O 1
ATOM 1660 N N . VAL A 1 202 ? -12.736 2.707 -5.353 1.00 29.61 202 VAL A N 1
ATOM 1661 C CA . VAL A 1 202 ? -14.176 2.513 -5.161 1.00 29.61 202 VAL A CA 1
ATOM 1662 C C . VAL A 1 202 ? -14.341 1.896 -3.769 1.00 29.61 202 VAL A C 1
ATOM 1664 O O . VAL A 1 202 ? -13.544 1.030 -3.407 1.00 29.61 202 VAL A O 1
ATOM 1667 N N . PHE A 1 203 ? -15.274 2.450 -2.991 1.00 37.91 203 PHE A N 1
ATOM 1668 C CA . PHE A 1 203 ? -15.572 2.093 -1.600 1.00 37.91 203 PHE A CA 1
ATOM 1669 C C . PHE A 1 203 ? -16.169 0.692 -1.473 1.00 37.91 203 PHE A C 1
ATOM 1671 O O . PHE A 1 203 ? -16.941 0.313 -2.383 1.00 37.91 203 PHE A O 1
#

Solvent-accessible surface area (backbone atoms only — not comparable to full-atom values): 12271 Å² total; per-residue (Å²): 138,84,84,80,82,81,80,79,77,81,74,76,76,78,73,83,72,48,50,76,49,75,45,80,76,45,78,51,77,45,62,61,91,85,45,91,49,48,53,36,40,36,40,42,33,26,42,33,38,42,36,43,87,87,76,47,65,37,40,33,47,34,37,35,46,34,42,29,30,72,42,51,85,48,56,81,78,57,83,58,66,46,33,36,52,48,67,56,71,44,66,46,46,54,89,93,43,79,41,81,45,77,82,43,65,38,77,46,68,98,37,82,40,66,39,61,33,94,51,81,38,72,64,52,64,56,94,65,56,41,61,64,50,37,99,92,36,61,59,22,68,27,28,38,35,85,52,82,95,52,85,54,76,94,48,56,44,43,47,68,79,47,83,65,99,52,34,52,43,30,44,80,49,66,52,60,58,28,45,78,46,78,41,78,94,70,68,32,57,49,58,52,77,53,73,90,82,53,79,72,89,82,133

pLDDT: mean 79.56, std 18.55, range [29.61, 97.5]